Protein AF-A0A7K0C3B8-F1 (afdb_monomer)

pLDDT: mean 90.32, std 10.11, range [42.09, 98.62]

Foldseek 3Di:
DDDDALLRLLVCLLPPDLVVLQDPVQADAADLVLLVLFQFDPLLSVLCRPRNFGNDQFWHFDFDPHNDFDDDADCPDPVSVVVDPPPWGWGFGGFTHDDPQTFTWTQTRNQAWIKGAGPAWDALVNDDPVCSVVRVVDTHGRIFGAARHNNLVRSLRSSLVSSLVSLLVLPDQDDDPDLVVQCVVVVDNVRSVVVVVVSVVSRVVSVVVSVVSLVSSVVSSCVSGVVDDPPTNSCSSVCSSVRDDD

Mean predicted aligned error: 5.02 Å

Solvent-accessible surface area (backbone atoms only — not comparable to full-atom values): 13473 Å² total; per-residue (Å²): 132,84,82,79,48,59,68,54,52,42,49,46,35,60,66,55,59,66,83,79,55,56,53,76,91,36,43,44,75,43,64,61,71,34,49,73,62,39,58,45,44,68,64,29,42,49,35,36,60,73,63,19,39,46,58,54,77,36,33,42,63,43,70,53,82,59,60,67,55,75,41,68,72,36,65,87,47,76,70,17,52,74,79,47,61,92,88,50,38,13,38,46,48,23,31,49,42,89,55,91,88,39,33,36,31,26,32,32,59,65,67,14,31,26,33,35,32,29,93,55,59,50,39,23,85,76,44,60,77,88,46,23,74,80,36,59,84,43,72,43,67,14,40,39,58,53,33,77,25,40,37,47,41,39,52,44,47,32,29,47,60,55,29,42,60,55,52,50,70,51,70,63,70,88,78,74,71,54,73,66,53,33,27,71,74,60,75,30,70,67,54,28,49,51,54,50,52,57,43,51,55,51,42,53,53,46,52,52,52,37,50,52,53,50,51,50,52,53,50,40,44,30,70,71,36,75,81,52,50,99,85,50,29,57,61,56,62,51,46,42,70,68,59,69,88,125

Secondary structure (DSSP, 8-state):
-PPPPHHHHHHHHHHS-HHHH--GGGEEPPPHHHHHHSSS-HHHHHHHHHH-EE-SSSEEE----SSS--B-----STTHHHH--TT--EEEEEEESSSTTSPEEEEETTT--EEEE-SS-EEGGGS-HHHHTTTTT-EE-SEEEEESSHHHHHHHHHHHHHHHHHHHHTS---PPPPHHHHHHHHS-HHHHHHHHHHHHHHHHHHHHHHHHHHHHHHHHHHHH-TT--TTTTHHHHHHHHH----

Structure (mmCIF, N/CA/C/O backbone):
data_AF-A0A7K0C3B8-F1
#
_entry.id   AF-A0A7K0C3B8-F1
#
loop_
_atom_site.group_PDB
_atom_site.id
_atom_site.type_symbol
_atom_site.label_atom_id
_atom_site.label_alt_id
_atom_site.label_comp_id
_atom_site.label_asym_id
_atom_site.label_entity_id
_atom_site.label_seq_id
_atom_site.pdbx_PDB_ins_code
_atom_site.Cartn_x
_atom_site.Cartn_y
_atom_site.Cartn_z
_atom_site.occupancy
_atom_site.B_iso_or_equiv
_atom_site.auth_seq_id
_atom_site.auth_comp_id
_atom_site.auth_asym_id
_atom_site.auth_atom_id
_atom_site.pdbx_PDB_model_num
ATOM 1 N N . MET A 1 1 ? 14.055 -29.286 -14.936 1.00 58.94 1 MET A N 1
ATOM 2 C CA . MET A 1 1 ? 13.269 -28.300 -14.169 1.00 58.94 1 MET A CA 1
ATOM 3 C C . MET A 1 1 ? 12.962 -27.161 -15.121 1.00 58.94 1 MET A C 1
ATOM 5 O O . MET A 1 1 ? 13.904 -26.526 -15.575 1.00 58.94 1 MET A O 1
ATOM 9 N N . SER A 1 2 ? 11.705 -26.986 -15.527 1.00 71.19 2 SER A N 1
ATOM 10 C CA . SER A 1 2 ? 11.312 -25.828 -16.341 1.00 71.19 2 SER A CA 1
ATOM 11 C C . SER A 1 2 ? 11.407 -24.575 -15.469 1.00 71.19 2 SER A C 1
ATOM 13 O O . SER A 1 2 ? 10.933 -24.605 -14.336 1.00 71.19 2 SER A O 1
ATOM 15 N N . MET A 1 3 ? 12.058 -23.514 -15.952 1.00 75.94 3 MET A N 1
ATOM 16 C CA . MET A 1 3 ? 12.060 -22.225 -15.252 1.00 75.94 3 MET A CA 1
ATOM 17 C C . MET A 1 3 ? 10.630 -21.680 -15.255 1.00 75.94 3 MET A C 1
ATOM 19 O O . MET A 1 3 ? 10.017 -21.603 -16.319 1.00 75.94 3 MET A O 1
ATOM 23 N N . THR A 1 4 ? 10.093 -21.353 -14.080 1.00 87.81 4 THR A N 1
ATOM 24 C CA . THR A 1 4 ? 8.778 -20.715 -13.953 1.00 87.81 4 THR A CA 1
ATOM 25 C C . THR A 1 4 ? 8.809 -19.334 -14.599 1.00 87.81 4 THR A C 1
ATOM 27 O O . THR A 1 4 ? 9.798 -18.605 -14.475 1.00 87.81 4 THR A O 1
ATOM 30 N N . THR A 1 5 ? 7.749 -18.980 -15.327 1.00 93.75 5 THR A N 1
ATOM 31 C CA . THR A 1 5 ? 7.649 -17.652 -15.947 1.00 93.75 5 THR A CA 1
ATOM 32 C C . THR A 1 5 ? 7.381 -16.580 -14.882 1.00 93.75 5 THR A C 1
ATOM 34 O O . THR A 1 5 ? 7.014 -16.893 -13.744 1.00 93.75 5 THR A O 1
ATOM 37 N N . ILE A 1 6 ? 7.579 -15.301 -15.219 1.00 92.69 6 ILE A N 1
ATOM 38 C CA . ILE A 1 6 ? 7.250 -14.198 -14.298 1.00 92.69 6 ILE A CA 1
ATOM 39 C C . ILE A 1 6 ? 5.744 -14.193 -14.023 1.00 92.69 6 ILE A C 1
ATOM 41 O O . ILE A 1 6 ? 5.317 -14.009 -12.887 1.00 92.69 6 ILE A O 1
ATOM 45 N N . GLU A 1 7 ? 4.945 -14.479 -15.044 1.00 93.75 7 GLU A N 1
ATOM 46 C CA . GLU A 1 7 ? 3.498 -14.591 -14.979 1.00 93.75 7 GLU A CA 1
ATOM 47 C C . GLU A 1 7 ? 3.050 -15.712 -14.029 1.00 93.75 7 GLU A C 1
ATOM 49 O O . GLU A 1 7 ? 2.136 -15.490 -13.234 1.00 93.75 7 GLU A O 1
ATOM 54 N N . ASP A 1 8 ? 3.716 -16.873 -14.057 1.00 95.19 8 ASP A N 1
ATOM 55 C CA . ASP A 1 8 ? 3.437 -17.987 -13.138 1.00 95.19 8 ASP A CA 1
ATOM 56 C C . ASP A 1 8 ? 3.740 -17.601 -11.686 1.00 95.19 8 ASP A C 1
ATOM 58 O O . ASP A 1 8 ? 2.924 -17.830 -10.796 1.00 95.19 8 ASP A O 1
ATOM 62 N N . ARG A 1 9 ? 4.888 -16.951 -11.450 1.00 96.19 9 ARG A N 1
ATOM 63 C CA . ARG A 1 9 ? 5.295 -16.490 -10.111 1.00 96.19 9 ARG A CA 1
ATOM 64 C C . ARG A 1 9 ? 4.356 -15.416 -9.564 1.00 96.19 9 ARG A C 1
ATOM 66 O O . ARG A 1 9 ? 4.053 -15.409 -8.374 1.00 96.19 9 ARG A O 1
ATOM 73 N N . LEU A 1 10 ? 3.883 -14.507 -10.419 1.00 95.19 10 LEU A N 1
ATOM 74 C CA . LEU A 1 10 ? 2.876 -13.517 -10.034 1.00 95.19 10 LEU A CA 1
ATOM 75 C C . LEU A 1 10 ? 1.547 -14.186 -9.704 1.00 95.19 10 LEU A C 1
ATOM 77 O O . LEU A 1 10 ? 0.931 -13.842 -8.701 1.00 95.19 10 LEU A O 1
ATOM 81 N N . HIS A 1 11 ? 1.110 -15.143 -10.521 1.00 95.38 11 HIS A N 1
ATOM 82 C CA . HIS A 1 11 ? -0.102 -15.89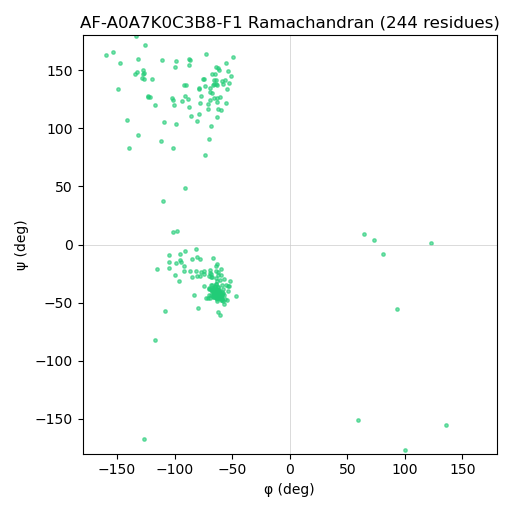6 -10.236 1.00 95.38 11 HIS A CA 1
ATOM 83 C C . HIS A 1 11 ? -0.010 -16.581 -8.867 1.00 95.38 11 HIS A C 1
ATOM 85 O O . HIS A 1 11 ? -0.869 -16.348 -8.019 1.00 95.38 11 HIS A O 1
ATOM 91 N N . GLU A 1 12 ? 1.077 -17.314 -8.619 1.00 97.00 12 GLU A N 1
ATOM 92 C CA . GLU A 1 12 ? 1.350 -17.991 -7.350 1.00 97.00 12 GLU A CA 1
ATOM 93 C C . GLU A 1 12 ? 1.298 -17.029 -6.152 1.00 97.00 12 GLU A C 1
ATOM 95 O O . GLU A 1 12 ? 0.572 -17.294 -5.192 1.00 97.00 12 GLU A O 1
ATOM 100 N N . ALA A 1 13 ? 1.959 -15.867 -6.236 1.00 96.38 13 ALA A N 1
ATOM 101 C CA . ALA A 1 13 ? 1.944 -14.855 -5.174 1.00 96.38 13 ALA A CA 1
ATOM 102 C C . ALA A 1 13 ? 0.518 -14.408 -4.787 1.00 96.38 13 ALA A C 1
ATOM 104 O O . ALA A 1 13 ? 0.233 -14.151 -3.613 1.00 96.38 13 ALA A O 1
ATOM 105 N N . PHE A 1 14 ? -0.407 -14.344 -5.750 1.00 96.31 14 PHE A N 1
ATOM 106 C CA . PHE A 1 14 ? -1.780 -13.891 -5.513 1.00 96.31 14 PHE A CA 1
ATOM 107 C C . PHE A 1 14 ? -2.798 -15.007 -5.256 1.00 96.31 14 PHE A C 1
ATOM 109 O O . PHE A 1 14 ? -3.889 -14.702 -4.777 1.00 96.31 14 PHE A O 1
ATOM 116 N N . THR A 1 15 ? -2.468 -16.275 -5.514 1.00 96.94 15 THR A N 1
ATOM 117 C CA . THR A 1 15 ? -3.408 -17.397 -5.324 1.00 96.94 15 THR A CA 1
ATOM 118 C C . THR A 1 15 ? -3.006 -18.393 -4.247 1.00 96.94 15 THR A C 1
ATOM 120 O O . THR A 1 15 ? -3.877 -19.108 -3.754 1.00 96.94 15 THR A O 1
ATOM 123 N N . ALA A 1 16 ? -1.728 -18.459 -3.862 1.00 97.94 16 ALA A N 1
ATOM 124 C CA . ALA A 1 16 ? -1.282 -19.369 -2.811 1.00 97.94 16 ALA A CA 1
ATOM 125 C C . ALA A 1 16 ? -1.954 -19.041 -1.458 1.00 97.94 16 ALA A C 1
ATOM 127 O O . ALA A 1 16 ? -2.315 -17.875 -1.210 1.00 97.94 16 ALA A O 1
ATOM 128 N N . PRO A 1 17 ? -2.140 -20.039 -0.571 1.00 98.12 17 PRO A N 1
ATOM 129 C CA . PRO A 1 17 ? -2.542 -19.805 0.812 1.00 98.12 17 PRO A CA 1
ATOM 130 C C . PRO A 1 17 ? -1.610 -18.798 1.491 1.00 98.12 17 PRO A C 1
ATOM 132 O O . PRO A 1 17 ? -0.396 -18.864 1.327 1.00 98.12 17 PRO A O 1
ATOM 135 N N . LEU A 1 18 ? -2.160 -17.877 2.287 1.00 97.50 18 LEU A N 1
ATOM 136 C CA . LEU A 1 18 ? -1.357 -16.802 2.880 1.00 97.50 18 LEU A CA 1
ATOM 137 C C . LEU A 1 18 ? -0.206 -17.331 3.756 1.00 97.50 18 LEU A C 1
ATOM 139 O O . LEU A 1 18 ? 0.876 -16.757 3.735 1.00 97.50 18 LEU A O 1
ATOM 143 N N . ASP A 1 19 ? -0.398 -18.446 4.467 1.00 98.06 19 ASP A N 1
ATOM 144 C CA . ASP A 1 19 ? 0.665 -19.063 5.278 1.00 98.06 19 ASP A CA 1
ATOM 145 C C . ASP A 1 19 ? 1.877 -19.534 4.449 1.00 98.06 19 ASP A C 1
ATOM 147 O O . ASP A 1 19 ? 2.969 -19.640 4.997 1.00 98.06 19 ASP A O 1
ATOM 151 N N . GLU A 1 20 ? 1.701 -19.800 3.150 1.00 98.00 20 GLU A N 1
ATOM 152 C CA . GLU A 1 20 ? 2.785 -20.179 2.230 1.00 98.00 20 GLU A CA 1
ATOM 153 C C . GLU A 1 20 ? 3.485 -18.954 1.621 1.00 98.00 20 GLU A C 1
ATOM 155 O O . GLU A 1 20 ? 4.640 -19.035 1.213 1.00 98.00 20 GLU A O 1
ATOM 160 N N . VAL A 1 21 ? 2.799 -17.807 1.582 1.00 97.25 21 VAL A N 1
ATOM 161 C CA . VAL A 1 21 ? 3.323 -16.536 1.051 1.00 97.25 21 VAL A CA 1
ATOM 162 C C . VAL A 1 21 ? 4.119 -15.763 2.110 1.00 97.25 21 VAL A C 1
ATOM 164 O O . VAL A 1 21 ? 5.008 -14.979 1.778 1.00 97.25 21 VAL A O 1
ATOM 167 N N . VAL A 1 22 ? 3.797 -15.954 3.392 1.00 97.38 22 VAL A N 1
ATOM 168 C CA . VAL A 1 22 ? 4.433 -15.240 4.505 1.00 97.38 22 VAL A CA 1
ATOM 169 C C . VAL A 1 22 ? 5.872 -15.712 4.706 1.00 97.38 22 VAL A C 1
ATOM 171 O O . VAL A 1 22 ? 6.131 -16.844 5.109 1.00 97.38 22 VAL A O 1
ATOM 174 N N . ASP A 1 23 ? 6.813 -14.791 4.514 1.00 96.56 23 ASP A N 1
ATOM 175 C CA . ASP A 1 23 ? 8.227 -14.996 4.818 1.00 96.56 23 ASP A CA 1
ATOM 176 C C . ASP A 1 23 ? 8.499 -14.670 6.295 1.00 96.56 23 ASP A C 1
ATOM 178 O O . ASP A 1 23 ? 8.459 -13.512 6.725 1.00 96.56 23 ASP A O 1
ATOM 182 N N . ALA A 1 24 ? 8.791 -15.703 7.087 1.0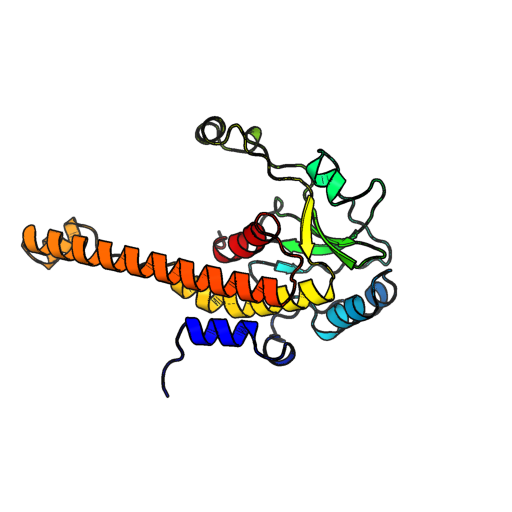0 96.44 24 ALA A N 1
ATOM 183 C CA . ALA A 1 24 ? 9.047 -15.569 8.517 1.00 96.44 24 ALA A CA 1
ATOM 184 C C . ALA A 1 24 ? 10.251 -14.664 8.839 1.00 96.44 24 ALA A C 1
ATOM 186 O O . ALA A 1 24 ? 10.232 -14.006 9.881 1.00 96.44 24 ALA A O 1
ATOM 187 N N . GLU A 1 25 ? 11.263 -14.598 7.967 1.00 96.56 25 GLU A N 1
ATOM 188 C CA . GLU A 1 25 ? 12.455 -13.762 8.165 1.00 96.56 25 GLU A CA 1
ATOM 189 C C . GLU A 1 25 ? 12.162 -12.279 7.922 1.00 96.56 25 GLU A C 1
ATOM 191 O O . GLU A 1 25 ? 12.810 -11.407 8.501 1.00 96.56 25 GLU A O 1
ATOM 196 N N . ARG A 1 26 ? 11.148 -11.984 7.103 1.00 96.06 26 ARG A N 1
ATOM 197 C CA . ARG A 1 26 ? 10.702 -10.621 6.782 1.00 96.06 26 ARG A CA 1
ATOM 198 C C . ARG A 1 26 ? 9.460 -10.207 7.556 1.00 96.06 26 ARG A C 1
ATOM 200 O O . ARG A 1 26 ? 8.839 -9.203 7.227 1.00 96.06 26 ARG A O 1
ATOM 207 N N . ARG A 1 27 ? 9.037 -10.971 8.559 1.00 96.81 27 ARG A N 1
ATOM 208 C CA . ARG A 1 27 ? 7.817 -10.669 9.309 1.00 96.81 27 ARG A CA 1
ATOM 209 C C . ARG A 1 27 ? 8.102 -9.720 10.467 1.00 96.81 27 ARG A C 1
ATOM 211 O O . ARG A 1 27 ? 8.758 -10.091 11.438 1.00 96.81 27 ARG A O 1
ATOM 218 N N . CYS A 1 28 ? 7.489 -8.538 10.446 1.00 97.44 28 CYS A N 1
ATOM 219 C CA . CYS A 1 28 ? 7.340 -7.716 11.643 1.00 97.44 28 CYS A CA 1
ATOM 220 C C . CYS A 1 28 ? 6.166 -8.234 12.475 1.00 97.44 28 CYS A C 1
ATOM 222 O O . CYS A 1 28 ? 5.001 -8.044 12.116 1.00 97.44 28 CYS A O 1
ATOM 224 N N . ALA A 1 29 ? 6.475 -8.895 13.590 1.00 96.88 29 ALA A N 1
ATOM 225 C CA . ALA A 1 29 ? 5.468 -9.330 14.545 1.00 96.88 29 ALA A CA 1
ATOM 226 C C . ALA A 1 29 ? 4.924 -8.139 15.348 1.00 96.88 29 ALA A C 1
ATOM 228 O O . ALA A 1 29 ? 5.681 -7.301 15.843 1.00 96.88 29 ALA A O 1
ATOM 229 N N . PHE A 1 30 ? 3.605 -8.100 15.517 1.00 96.44 30 PHE A N 1
ATOM 230 C CA . PHE A 1 30 ? 2.940 -7.102 16.342 1.00 96.44 30 PHE A CA 1
ATOM 231 C C . PHE A 1 30 ? 2.807 -7.603 17.795 1.00 96.44 30 PHE A C 1
ATOM 233 O O . PHE A 1 30 ? 2.486 -8.774 18.014 1.00 96.44 30 PHE A O 1
ATOM 240 N N . PRO A 1 31 ? 3.057 -6.750 18.808 1.00 95.44 31 PRO A N 1
ATOM 241 C CA . PRO A 1 31 ? 3.011 -7.156 20.210 1.00 95.44 31 PRO A CA 1
ATOM 242 C C . PRO A 1 31 ? 1.585 -7.499 20.661 1.00 95.44 31 PRO A C 1
ATOM 244 O O . PRO A 1 31 ? 0.655 -6.716 20.472 1.00 95.44 31 PRO A O 1
ATOM 247 N N . ALA A 1 32 ? 1.429 -8.660 21.305 1.00 96.44 32 ALA A N 1
ATOM 248 C CA . ALA A 1 32 ? 0.118 -9.216 21.639 1.00 96.44 32 ALA A CA 1
ATOM 249 C C . ALA A 1 32 ? -0.709 -8.360 22.606 1.00 96.44 32 ALA A C 1
ATOM 251 O O . ALA A 1 32 ? -1.909 -8.206 22.393 1.00 96.44 32 ALA A O 1
ATOM 252 N N . ASP A 1 33 ? -0.079 -7.792 23.640 1.00 96.00 33 ASP A N 1
ATOM 253 C CA . ASP A 1 33 ? -0.786 -7.011 24.665 1.00 96.00 33 ASP A CA 1
ATOM 254 C C . ASP A 1 33 ? -1.483 -5.758 24.101 1.00 96.00 33 ASP A C 1
ATOM 256 O O . ASP A 1 33 ? -2.708 -5.669 24.214 1.00 96.00 33 ASP A O 1
ATOM 260 N N . PRO A 1 34 ? -0.786 -4.803 23.451 1.00 95.50 34 PRO A N 1
ATOM 261 C CA . PRO A 1 34 ? -1.457 -3.614 22.942 1.00 95.50 34 PRO A CA 1
ATOM 262 C C . PRO A 1 34 ? -2.474 -3.972 21.857 1.00 95.50 34 PRO A C 1
ATOM 264 O O . PRO A 1 34 ? -3.620 -3.542 21.959 1.00 95.50 34 PRO A O 1
ATOM 267 N N . VAL A 1 35 ? -2.118 -4.827 20.893 1.00 97.06 35 VAL A N 1
ATOM 268 C CA . VAL A 1 35 ? -3.004 -5.188 19.772 1.00 97.06 35 VAL A CA 1
ATOM 269 C C . VAL A 1 35 ? -4.260 -5.896 20.258 1.00 97.06 35 VAL A C 1
ATOM 271 O O . VAL A 1 35 ? -5.345 -5.596 19.773 1.00 97.06 35 VAL A O 1
ATOM 274 N N . GLY A 1 36 ? -4.146 -6.785 21.250 1.00 97.25 36 GLY A N 1
ATOM 275 C CA . GLY A 1 36 ? -5.288 -7.470 21.856 1.00 97.25 36 GLY A CA 1
ATOM 276 C C . GLY A 1 36 ? -6.303 -6.517 22.492 1.00 97.25 36 GLY A C 1
ATOM 277 O O . GLY A 1 36 ? -7.485 -6.847 22.560 1.00 97.25 36 GLY A O 1
ATOM 278 N N . SER A 1 37 ? -5.854 -5.330 22.909 1.00 97.06 37 SER A N 1
ATOM 279 C CA . SER A 1 37 ? -6.694 -4.277 23.490 1.00 97.06 37 SER A CA 1
ATOM 280 C C . SER A 1 37 ? -7.164 -3.213 22.496 1.00 97.06 37 SER A C 1
ATOM 282 O O . SER A 1 37 ? -7.979 -2.370 22.864 1.00 97.06 37 SER A O 1
ATOM 284 N N . TRP A 1 38 ? -6.661 -3.222 21.257 1.00 98.19 38 TRP A N 1
ATOM 285 C CA . TRP A 1 38 ? -7.091 -2.263 20.245 1.00 98.19 38 TRP A CA 1
ATOM 286 C C . TRP A 1 38 ? -8.559 -2.482 19.878 1.00 98.19 38 TRP A C 1
ATOM 288 O O . TRP A 1 38 ? -9.017 -3.619 19.690 1.00 98.19 38 TRP A O 1
ATOM 298 N N . ASP A 1 39 ? -9.276 -1.371 19.732 1.00 98.25 39 ASP A N 1
ATOM 299 C CA . ASP A 1 39 ? -10.643 -1.326 19.229 1.00 98.25 39 ASP A CA 1
ATOM 300 C C . ASP A 1 39 ? -10.629 -1.572 17.717 1.00 98.25 39 ASP A C 1
ATOM 302 O O . ASP A 1 39 ? -10.656 -0.653 16.902 1.00 98.25 39 ASP A O 1
ATOM 306 N N . LEU A 1 40 ? -10.467 -2.838 17.351 1.00 98.44 40 LEU A N 1
ATOM 307 C CA . LEU A 1 40 ? -10.476 -3.347 15.986 1.00 98.44 40 LEU A CA 1
ATOM 308 C C . LEU A 1 40 ? -11.400 -4.569 15.897 1.00 98.44 40 LEU A C 1
ATOM 310 O O . LEU A 1 40 ? -11.650 -5.237 16.909 1.00 98.44 40 LEU A O 1
ATOM 314 N N . PRO A 1 41 ? -11.870 -4.938 14.698 1.00 98.56 41 PRO A N 1
ATOM 315 C CA . PRO A 1 41 ? -12.502 -6.233 14.485 1.00 98.56 41 PRO A CA 1
ATOM 316 C C . PRO A 1 41 ? -11.610 -7.398 14.953 1.00 98.56 41 PRO A C 1
ATOM 318 O O . PRO A 1 41 ? -10.379 -7.327 14.925 1.00 98.56 41 PRO A O 1
ATOM 321 N N . ALA A 1 42 ? -12.225 -8.497 15.401 1.00 98.38 42 ALA A N 1
ATOM 322 C CA . ALA A 1 42 ? -11.481 -9.645 15.929 1.00 98.38 42 ALA A CA 1
ATOM 323 C C . ALA A 1 42 ? -10.547 -10.271 14.881 1.00 98.38 42 ALA A C 1
ATOM 325 O O . ALA A 1 42 ? -9.394 -10.564 15.198 1.00 98.38 42 ALA A O 1
ATOM 326 N N . ASP A 1 43 ? -11.022 -10.402 13.642 1.00 98.50 43 ASP A N 1
ATOM 327 C CA . ASP A 1 43 ? -10.246 -10.950 12.525 1.00 98.50 43 ASP A CA 1
ATOM 328 C C . ASP A 1 43 ? -9.051 -10.058 12.169 1.00 98.50 43 ASP A C 1
ATOM 330 O O . ASP A 1 43 ? -7.963 -10.553 11.885 1.00 98.50 43 ASP A O 1
ATOM 334 N N . ASP A 1 44 ? -9.222 -8.740 12.272 1.00 98.62 44 ASP A N 1
ATOM 335 C CA . ASP A 1 44 ? -8.171 -7.750 12.035 1.00 98.62 44 ASP A CA 1
ATOM 336 C C . ASP A 1 44 ? -7.047 -7.859 13.074 1.00 98.62 44 ASP A C 1
ATOM 338 O O . ASP A 1 44 ? -5.865 -7.904 12.718 1.00 98.62 44 ASP A O 1
ATOM 342 N N . ARG A 1 45 ? -7.400 -7.990 14.362 1.00 98.38 45 ARG A N 1
ATOM 343 C CA . ARG A 1 45 ? -6.411 -8.282 15.413 1.00 98.38 45 ARG A CA 1
ATOM 344 C C . ARG A 1 45 ? -5.733 -9.628 15.177 1.00 98.38 45 ARG A C 1
ATOM 346 O O . ARG A 1 45 ? -4.513 -9.718 15.278 1.00 98.38 45 ARG A O 1
ATOM 353 N N . ALA A 1 46 ? -6.504 -10.669 14.864 1.00 98.50 46 ALA A N 1
ATOM 354 C CA . ALA A 1 46 ? -5.970 -12.008 14.635 1.00 98.50 46 ALA A CA 1
ATOM 355 C C . ALA A 1 46 ? -4.970 -12.029 13.469 1.00 98.50 46 ALA A C 1
ATOM 357 O O . ALA A 1 46 ? -3.915 -12.650 13.588 1.00 98.50 46 ALA A O 1
ATOM 358 N N . ALA A 1 47 ? -5.256 -11.302 12.386 1.00 98.44 47 ALA A N 1
ATOM 359 C CA . ALA A 1 47 ? -4.368 -11.192 11.238 1.00 98.44 47 ALA A CA 1
ATOM 360 C C . ALA A 1 47 ? -3.029 -10.527 11.595 1.00 98.44 47 ALA A C 1
ATOM 362 O O . ALA A 1 47 ? -1.973 -11.080 11.277 1.00 98.44 47 ALA A O 1
ATOM 363 N N . LEU A 1 48 ? -3.054 -9.397 12.317 1.00 98.19 48 LEU A N 1
ATOM 364 C CA . LEU A 1 48 ? -1.832 -8.733 12.795 1.00 98.19 48 LEU A CA 1
ATOM 365 C C . LEU A 1 48 ? -1.000 -9.637 13.710 1.00 98.19 48 LEU A C 1
ATOM 367 O O . LEU A 1 48 ? 0.221 -9.690 13.582 1.00 98.19 48 LEU A O 1
ATOM 371 N N . LEU A 1 49 ? -1.650 -10.355 14.629 1.00 98.06 49 LEU A N 1
ATOM 372 C CA . LEU A 1 49 ? -0.966 -11.232 15.582 1.00 98.06 49 LEU A CA 1
ATOM 373 C C . LEU A 1 49 ? -0.369 -12.473 14.913 1.00 98.06 49 LEU A C 1
ATOM 375 O O . LEU A 1 49 ? 0.712 -12.919 15.295 1.00 98.06 49 LEU A O 1
ATOM 379 N N . ARG A 1 50 ? -1.066 -13.039 13.924 1.00 98.06 50 ARG A N 1
ATOM 380 C CA . ARG A 1 50 ? -0.644 -14.262 13.237 1.00 98.06 50 ARG A CA 1
ATOM 381 C C . ARG A 1 50 ? 0.421 -13.986 12.181 1.00 98.06 50 ARG A C 1
ATOM 383 O O . ARG A 1 50 ? 1.488 -14.604 12.200 1.00 98.06 50 ARG A O 1
ATOM 390 N N . TRP A 1 51 ? 0.132 -13.078 11.257 1.00 98.38 51 TRP A N 1
ATOM 391 C CA . TRP A 1 51 ? 0.955 -12.869 10.066 1.00 98.38 51 TRP A CA 1
ATOM 392 C C . TRP A 1 51 ? 1.814 -11.612 10.141 1.00 98.38 51 TRP A C 1
ATOM 394 O O . TRP A 1 51 ? 2.822 -11.544 9.444 1.00 98.38 51 TRP A O 1
ATOM 404 N N . GLY A 1 52 ? 1.482 -10.645 10.999 1.00 97.81 52 GLY A N 1
ATOM 405 C CA . GLY A 1 52 ? 2.210 -9.379 11.067 1.00 97.81 52 GLY A CA 1
ATOM 406 C C . GLY A 1 52 ? 2.191 -8.631 9.733 1.00 97.81 52 GLY A C 1
ATOM 407 O O . GLY A 1 52 ? 1.262 -8.778 8.942 1.00 97.81 52 GLY A O 1
ATOM 408 N N . LEU A 1 53 ? 3.229 -7.840 9.473 1.00 97.56 53 LEU A N 1
ATOM 409 C CA . LEU A 1 53 ? 3.424 -7.154 8.191 1.00 97.56 53 LEU A CA 1
ATOM 410 C C . LEU A 1 53 ? 4.823 -7.446 7.631 1.00 97.56 53 LEU A C 1
ATOM 412 O O . LEU A 1 53 ? 5.750 -7.633 8.427 1.00 97.56 53 LEU A O 1
ATOM 416 N N . PRO A 1 54 ? 5.006 -7.457 6.298 1.00 96.75 54 PRO A N 1
ATOM 417 C CA . PRO A 1 54 ? 6.327 -7.605 5.700 1.00 96.75 54 PRO A CA 1
ATOM 418 C C . PRO A 1 54 ? 7.225 -6.402 6.024 1.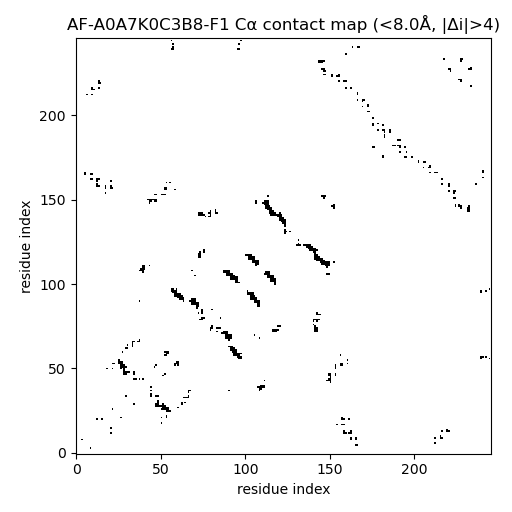00 96.75 54 PRO A C 1
ATOM 420 O O . PRO A 1 54 ? 6.778 -5.255 6.028 1.00 96.75 54 PRO A O 1
ATOM 423 N N . THR A 1 55 ? 8.504 -6.667 6.279 1.00 94.06 55 THR A N 1
ATOM 424 C CA . THR A 1 55 ? 9.582 -5.684 6.410 1.00 94.06 55 THR A CA 1
ATOM 425 C C . THR A 1 55 ? 10.382 -5.664 5.117 1.00 94.06 55 THR A C 1
ATOM 427 O O . THR A 1 55 ? 11.410 -6.334 4.991 1.00 94.06 55 THR A O 1
ATOM 430 N N . ASP A 1 56 ? 9.900 -4.926 4.127 1.00 86.75 56 ASP A N 1
ATOM 431 C CA . ASP A 1 56 ? 10.599 -4.770 2.857 1.00 86.75 56 ASP A CA 1
ATOM 432 C C . ASP A 1 56 ? 10.790 -3.289 2.512 1.00 86.75 56 ASP A C 1
ATOM 434 O O . ASP A 1 56 ? 10.698 -2.402 3.363 1.00 86.75 56 ASP A O 1
ATOM 438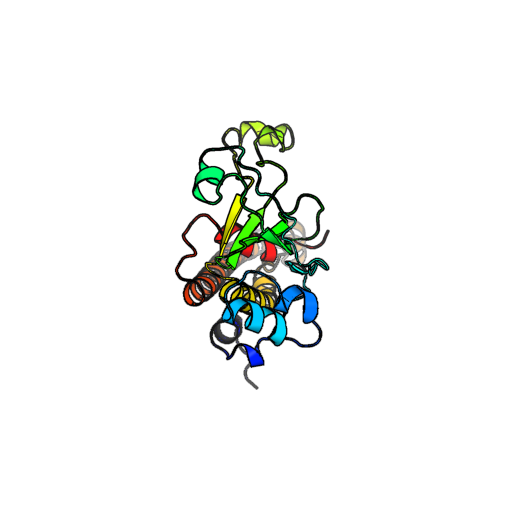 N N . ILE A 1 57 ? 11.171 -3.007 1.268 1.00 70.19 57 ILE A N 1
ATOM 439 C CA . ILE A 1 57 ? 11.436 -1.632 0.842 1.00 70.19 57 ILE A CA 1
ATOM 440 C C . ILE A 1 57 ? 10.168 -0.769 0.794 1.00 70.19 57 ILE A C 1
ATOM 442 O O . ILE A 1 57 ? 10.250 0.444 0.978 1.00 70.19 57 ILE A O 1
ATOM 446 N N . ALA A 1 58 ? 9.013 -1.392 0.557 1.00 80.75 58 ALA A N 1
ATOM 447 C CA . ALA A 1 58 ? 7.744 -0.720 0.342 1.00 80.75 58 ALA A CA 1
ATOM 448 C C . ALA A 1 58 ? 7.082 -0.359 1.664 1.00 80.75 58 ALA A C 1
ATOM 450 O O . ALA A 1 58 ? 6.566 0.743 1.832 1.00 80.75 58 ALA A O 1
ATOM 451 N N . LEU A 1 59 ? 7.112 -1.288 2.614 1.00 90.00 59 LEU A N 1
ATOM 452 C CA . LEU A 1 59 ? 6.454 -1.137 3.897 1.00 90.00 59 LEU A CA 1
ATOM 453 C C . LEU A 1 59 ? 7.483 -1.249 5.013 1.00 90.00 59 LEU A C 1
ATOM 455 O O . LEU A 1 59 ? 8.224 -2.224 5.120 1.00 90.00 59 LEU A O 1
ATOM 459 N N . ARG A 1 60 ? 7.488 -0.243 5.885 1.00 93.50 60 ARG A N 1
ATOM 460 C CA . ARG A 1 60 ? 8.254 -0.235 7.130 1.00 93.50 60 ARG A CA 1
ATOM 461 C C . ARG A 1 60 ? 7.272 -0.290 8.291 1.00 93.50 60 ARG A C 1
ATOM 463 O O . ARG A 1 60 ? 6.827 0.770 8.746 1.00 93.50 60 ARG A O 1
ATOM 470 N N . PRO A 1 61 ? 6.891 -1.495 8.746 1.00 95.56 61 PRO A N 1
ATOM 471 C CA . PRO A 1 61 ? 6.018 -1.641 9.894 1.00 95.56 61 PRO A CA 1
ATOM 472 C C . PRO A 1 61 ? 6.633 -0.969 11.120 1.00 95.56 61 PRO A C 1
ATOM 474 O O . PRO A 1 61 ? 7.833 -1.087 11.374 1.00 95.56 61 PRO A O 1
ATOM 477 N N . ALA A 1 62 ? 5.807 -0.269 11.885 1.00 93.62 62 ALA A N 1
ATOM 478 C CA . ALA A 1 62 ? 6.200 0.312 13.161 1.00 93.62 62 ALA A CA 1
ATOM 479 C C . ALA A 1 62 ? 5.042 0.121 14.144 1.00 93.62 62 ALA A C 1
ATOM 481 O O . ALA A 1 62 ? 4.219 1.024 14.291 1.00 93.62 62 ALA A O 1
ATOM 482 N N . PRO A 1 63 ? 4.938 -1.064 14.777 1.00 91.00 63 PRO A N 1
ATOM 483 C CA . PRO A 1 63 ? 3.838 -1.360 15.679 1.00 91.00 63 PRO A CA 1
ATOM 484 C C . PRO A 1 63 ? 3.735 -0.310 16.782 1.00 91.00 63 PRO A C 1
ATOM 486 O O . PRO A 1 63 ? 4.680 -0.095 17.546 1.00 91.00 63 PRO A O 1
ATOM 489 N N . GLN A 1 64 ? 2.576 0.338 16.876 1.00 94.88 64 GLN A N 1
ATOM 490 C CA . GLN A 1 64 ? 2.321 1.290 17.943 1.00 94.88 64 GLN A CA 1
ATOM 491 C C . GLN A 1 64 ? 2.412 0.588 19.318 1.00 94.88 64 GLN A C 1
ATOM 493 O O . GLN A 1 64 ? 1.718 -0.404 19.545 1.00 94.88 64 GLN A O 1
ATOM 498 N N . PRO A 1 65 ? 3.212 1.091 20.277 1.00 92.00 65 PRO A N 1
ATOM 499 C CA . PRO A 1 65 ? 3.363 0.439 21.581 1.00 92.00 65 PRO A CA 1
ATOM 500 C C . PRO A 1 65 ? 2.167 0.678 22.518 1.00 92.00 65 PRO A C 1
ATOM 502 O O . PRO A 1 65 ? 1.947 -0.086 23.454 1.00 92.00 65 PRO A O 1
ATOM 505 N N . GLY A 1 66 ? 1.412 1.760 22.300 1.00 94.75 66 GLY A N 1
ATOM 506 C CA . GLY A 1 66 ? 0.281 2.160 23.136 1.00 94.75 66 GLY A CA 1
ATOM 507 C C . GLY A 1 66 ? -1.046 1.503 22.746 1.00 94.75 66 GLY A C 1
ATOM 508 O O . GLY A 1 66 ? -1.240 1.080 21.604 1.00 94.75 66 GLY A O 1
ATOM 509 N N . ARG A 1 67 ? -1.983 1.482 23.701 1.00 96.62 67 ARG A N 1
ATOM 510 C CA . ARG A 1 67 ? -3.359 0.973 23.529 1.00 96.62 67 ARG A CA 1
ATOM 511 C C . ARG A 1 67 ? -4.314 1.976 22.881 1.00 96.62 67 ARG A C 1
ATOM 513 O O . ARG A 1 67 ? -5.320 1.576 22.310 1.00 96.62 67 ARG A O 1
ATOM 520 N N . GLU A 1 68 ? -3.991 3.263 22.969 1.00 97.62 68 GLU A N 1
ATOM 521 C CA . GLU A 1 68 ? -4.807 4.357 22.438 1.00 97.62 68 GLU A CA 1
ATOM 522 C C . GLU A 1 68 ? -4.386 4.710 21.009 1.00 97.62 68 GLU A C 1
ATOM 524 O O . GLU A 1 68 ? -3.185 4.807 20.754 1.00 97.62 68 GLU A O 1
ATOM 529 N N . PRO A 1 69 ? -5.315 4.942 20.071 1.00 97.62 69 PRO A N 1
ATOM 530 C CA . PRO A 1 69 ? -4.968 5.308 18.701 1.00 97.62 69 PRO A CA 1
ATOM 531 C C . PRO A 1 69 ? -4.357 6.723 18.637 1.00 97.62 69 PRO A C 1
ATOM 533 O O . PRO A 1 69 ? -4.959 7.701 19.093 1.00 97.62 69 PRO A O 1
ATOM 536 N N . LEU A 1 70 ? -3.148 6.842 18.074 1.00 96.81 70 LEU A N 1
ATOM 537 C CA . LEU A 1 70 ? -2.353 8.081 18.108 1.00 96.81 70 LEU A CA 1
ATOM 538 C C . LEU A 1 70 ? -2.433 8.917 16.827 1.00 96.81 70 LEU A C 1
ATOM 540 O O . LEU A 1 70 ? -2.220 10.131 16.869 1.00 96.81 70 LEU A O 1
ATOM 544 N N . LEU A 1 71 ? -2.709 8.296 15.681 1.00 97.00 71 LEU A N 1
ATOM 545 C CA . LEU A 1 71 ? -2.715 9.003 14.406 1.00 97.00 71 LEU A CA 1
ATOM 546 C C . LEU A 1 71 ? -4.014 9.790 14.230 1.00 97.00 71 LEU A C 1
ATOM 548 O O . LEU A 1 71 ? -5.110 9.280 14.462 1.00 97.00 71 LEU A O 1
ATOM 552 N N . VAL A 1 72 ? -3.879 11.038 13.777 1.00 97.75 72 VAL A N 1
ATOM 553 C CA . VAL A 1 72 ? -4.998 11.938 13.479 1.00 97.75 72 VAL A CA 1
ATOM 554 C C . VAL A 1 72 ? -4.962 12.271 11.985 1.00 97.75 72 VAL A C 1
ATOM 556 O O . VAL A 1 72 ? -3.958 12.819 11.523 1.00 97.75 72 VAL A O 1
ATOM 559 N N . PRO A 1 73 ? -6.016 11.956 11.214 1.00 96.94 73 PRO A N 1
ATOM 560 C CA . PRO A 1 73 ? -6.055 12.254 9.790 1.00 96.94 73 PRO A CA 1
ATOM 561 C C . PRO A 1 73 ? -6.153 13.767 9.560 1.00 96.94 73 PRO A C 1
ATOM 563 O O . PRO A 1 73 ? -6.954 14.452 10.200 1.00 96.94 73 PRO A O 1
ATOM 566 N N . ASN A 1 74 ? -5.362 14.305 8.626 1.00 96.38 74 ASN A N 1
ATOM 567 C CA . ASN A 1 74 ? -5.481 15.709 8.237 1.00 96.38 74 ASN A CA 1
ATOM 568 C C . ASN A 1 74 ? -6.668 15.897 7.277 1.00 96.38 74 ASN A C 1
ATOM 570 O O . ASN A 1 74 ? -6.629 15.465 6.128 1.00 96.38 74 ASN A O 1
ATOM 574 N N . LEU A 1 75 ? -7.707 16.597 7.735 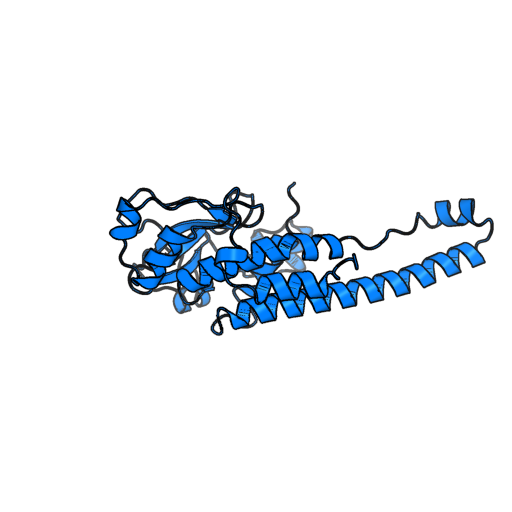1.00 96.88 75 LEU A N 1
ATOM 575 C CA . LEU A 1 75 ? -8.929 16.879 6.974 1.00 96.88 75 LEU A CA 1
ATOM 576 C C . LEU A 1 75 ? -8.835 18.198 6.188 1.00 96.88 75 LEU A C 1
ATOM 578 O O . LEU A 1 75 ? -9.728 19.047 6.274 1.00 96.88 75 LEU A O 1
ATOM 582 N N . ALA A 1 76 ? -7.741 18.388 5.448 1.00 94.44 76 ALA A N 1
ATOM 583 C CA . ALA A 1 76 ? -7.432 19.638 4.751 1.00 94.44 76 ALA A CA 1
ATOM 584 C C . ALA A 1 76 ? -8.480 20.010 3.686 1.00 94.44 76 ALA A C 1
ATOM 586 O O . ALA A 1 76 ? -8.813 21.187 3.533 1.00 94.44 76 ALA A O 1
ATOM 587 N N . GLY A 1 77 ? -9.033 19.026 2.972 1.00 94.00 77 GLY A N 1
ATOM 588 C CA . GLY A 1 77 ? -9.933 19.246 1.848 1.00 94.00 77 GLY A CA 1
ATOM 589 C C . GLY A 1 77 ? -11.198 18.381 1.855 1.00 94.00 77 GLY A C 1
ATOM 590 O O . GLY A 1 77 ? -11.450 17.591 2.771 1.00 94.00 77 GLY A O 1
ATOM 591 N N . PRO A 1 78 ? -12.061 18.557 0.835 1.00 94.69 78 PRO A N 1
ATOM 592 C CA . PRO A 1 78 ? -13.270 17.754 0.668 1.00 94.69 78 PRO A CA 1
ATOM 593 C C . PRO A 1 78 ? -12.993 16.269 0.417 1.00 94.69 78 PRO A C 1
ATOM 595 O O . PRO A 1 78 ? -13.833 15.448 0.767 1.00 94.69 78 PRO A O 1
ATOM 598 N N . GLN A 1 79 ? -11.857 15.917 -0.198 1.00 92.25 79 GLN A N 1
ATOM 599 C CA . GLN A 1 79 ? -11.511 14.519 -0.471 1.00 92.25 79 GLN A CA 1
ATOM 600 C C . GLN A 1 79 ? -11.201 13.768 0.828 1.00 92.25 79 GLN A C 1
ATOM 602 O O . GLN A 1 79 ? -11.763 12.704 1.066 1.00 92.25 79 GLN A O 1
ATOM 607 N N . GLU A 1 80 ? -10.401 14.355 1.718 1.00 95.19 80 GLU A N 1
ATOM 608 C CA . GLU A 1 80 ? -10.066 13.758 3.012 1.00 95.19 80 GLU A CA 1
ATOM 609 C C . GLU A 1 80 ? -11.299 13.624 3.905 1.00 95.19 80 GLU A C 1
ATOM 611 O O . GLU A 1 80 ? -11.506 12.578 4.516 1.00 95.19 80 GLU A O 1
ATOM 616 N N . ARG A 1 81 ? -12.178 14.638 3.907 1.00 96.25 81 ARG A N 1
ATOM 617 C CA . ARG A 1 81 ? -13.452 14.618 4.648 1.00 96.25 81 ARG A CA 1
ATOM 618 C C . ARG A 1 81 ? -14.440 13.540 4.184 1.00 96.25 81 ARG A C 1
ATOM 620 O O . ARG A 1 81 ? -15.386 13.253 4.908 1.00 96.25 81 ARG A O 1
ATOM 627 N N . ARG A 1 82 ? -14.260 12.956 2.992 1.00 95.31 82 ARG A N 1
ATOM 628 C CA . ARG A 1 82 ? -15.053 11.794 2.545 1.00 95.31 82 ARG A CA 1
ATOM 629 C C . ARG A 1 82 ? -14.540 10.479 3.124 1.00 95.31 82 ARG A C 1
ATOM 631 O O . ARG A 1 82 ? -15.310 9.532 3.227 1.00 95.31 82 ARG A O 1
ATOM 638 N N . LEU A 1 83 ? -13.251 10.409 3.448 1.00 94.56 83 LEU A N 1
ATOM 639 C C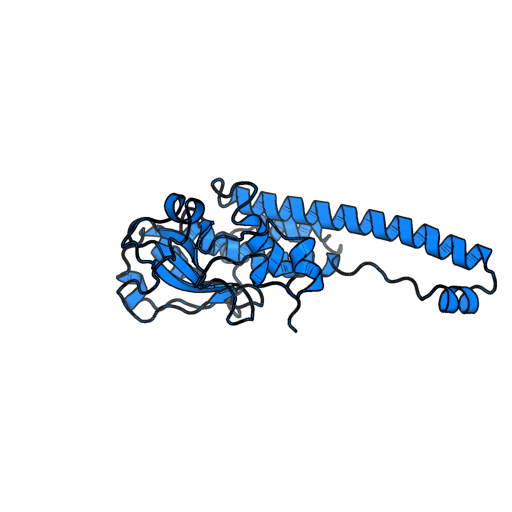A . LEU A 1 83 ? -12.596 9.183 3.904 1.00 94.56 83 LEU A CA 1
ATOM 640 C C . LEU A 1 83 ? -12.514 9.103 5.427 1.00 94.56 83 LEU A C 1
ATOM 642 O O . LEU A 1 83 ? -12.578 8.003 5.984 1.00 94.56 83 LEU A O 1
ATOM 646 N N . ALA A 1 84 ? -12.397 10.262 6.079 1.00 96.88 84 ALA A N 1
ATOM 647 C CA . ALA A 1 84 ? -12.218 10.378 7.511 1.00 96.88 84 ALA A CA 1
ATOM 648 C C . ALA A 1 84 ? -13.116 11.451 8.144 1.00 96.88 84 ALA A C 1
ATOM 650 O O . ALA A 1 84 ? -13.396 12.498 7.552 1.00 96.88 84 ALA A O 1
ATOM 651 N N . SER A 1 85 ? -13.531 11.186 9.382 1.00 96.75 85 SER A N 1
ATOM 652 C CA . SER A 1 85 ? -14.413 12.061 10.163 1.00 96.75 85 SER A CA 1
ATOM 653 C C . SER A 1 85 ? -13.627 12.919 11.161 1.00 96.75 85 SER A C 1
ATOM 655 O O . SER A 1 85 ? -12.576 12.493 11.650 1.00 96.75 85 SER A O 1
ATOM 657 N N . PRO A 1 86 ? -14.127 14.114 11.538 1.00 97.19 86 PRO A N 1
ATOM 658 C CA . PRO A 1 86 ? -13.544 14.891 12.628 1.00 97.19 86 PRO A CA 1
ATOM 659 C C . PRO A 1 86 ? -13.441 14.070 13.919 1.00 97.19 86 PRO A C 1
ATOM 661 O O . PRO A 1 86 ? -14.389 13.394 14.307 1.00 97.19 86 PRO A O 1
ATOM 664 N N . GLY A 1 87 ? -12.283 14.127 14.580 1.00 96.31 87 GLY A N 1
ATOM 665 C CA . GLY A 1 87 ? -12.026 13.390 15.821 1.00 96.31 87 GLY A CA 1
ATOM 666 C C . GLY A 1 87 ? -11.649 11.917 15.638 1.00 96.31 87 GLY A C 1
ATOM 667 O O . GLY A 1 87 ? -11.217 11.304 16.611 1.00 96.31 87 GLY A O 1
ATOM 668 N N . GLN A 1 88 ? -11.734 11.367 14.421 1.00 97.56 88 GLN A N 1
ATOM 669 C CA . GLN A 1 88 ? -11.303 9.999 14.141 1.00 97.56 88 GLN A CA 1
ATOM 670 C C . GLN A 1 88 ? -9.820 9.812 14.486 1.00 97.56 88 GLN A C 1
ATOM 672 O O . GLN A 1 88 ? -8.989 10.699 14.263 1.00 97.56 88 GLN A O 1
ATOM 677 N N . ARG A 1 89 ? -9.500 8.648 15.050 1.00 97.94 89 ARG A N 1
ATOM 678 C CA . ARG A 1 89 ? -8.152 8.255 15.459 1.00 97.94 89 ARG A CA 1
ATOM 679 C C . ARG A 1 89 ? -7.792 6.916 14.828 1.00 97.94 89 ARG A C 1
ATOM 681 O O . ARG A 1 89 ? -8.675 6.086 14.606 1.00 97.94 89 ARG A O 1
ATOM 688 N N . LEU A 1 90 ? -6.510 6.725 14.529 1.00 98.12 90 LEU A N 1
ATOM 689 C CA . LEU A 1 90 ? -6.002 5.492 13.943 1.00 98.12 90 LEU A CA 1
ATOM 690 C C . LEU A 1 90 ? -4.823 4.937 14.752 1.00 98.12 90 LEU A C 1
ATOM 692 O O . LEU A 1 90 ? -4.023 5.695 15.305 1.00 98.12 90 LEU A O 1
ATOM 696 N N . TYR A 1 91 ? -4.710 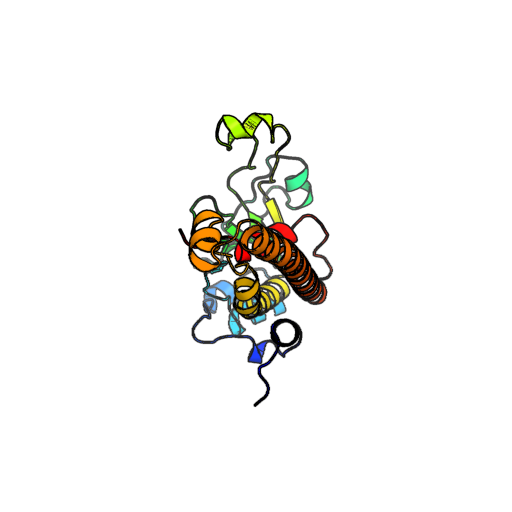3.614 14.787 1.00 98.31 91 TYR A N 1
ATOM 697 C CA . TYR A 1 91 ? -3.537 2.896 15.281 1.00 98.31 91 TYR A CA 1
ATOM 698 C C . TYR A 1 91 ? -2.428 2.942 14.233 1.00 98.31 91 TYR A C 1
ATOM 700 O O . TYR A 1 91 ? -2.684 2.607 13.078 1.00 98.31 91 TYR A O 1
ATOM 708 N N . ASP A 1 92 ? -1.216 3.356 14.611 1.00 97.44 92 ASP A N 1
ATOM 709 C CA . ASP A 1 92 ? -0.066 3.382 13.695 1.00 97.44 92 ASP A CA 1
ATOM 710 C C . ASP A 1 92 ? 0.410 1.955 13.370 1.00 97.44 92 ASP A C 1
ATOM 712 O O . ASP A 1 92 ? 0.761 1.181 14.267 1.00 97.44 92 ASP A O 1
ATOM 716 N N . LEU A 1 93 ? 0.392 1.605 12.083 1.00 97.06 93 LEU A N 1
ATOM 717 C CA . LEU A 1 93 ? 0.888 0.330 11.565 1.00 97.06 93 LEU A CA 1
ATOM 718 C C . LEU A 1 93 ? 2.302 0.459 10.984 1.00 97.06 93 LEU A C 1
ATOM 720 O O . LEU A 1 93 ? 2.968 -0.556 10.776 1.00 97.06 93 LEU A O 1
ATOM 724 N N . GLY A 1 94 ? 2.774 1.678 10.706 1.00 95.56 94 GLY A N 1
ATOM 725 C CA . GLY A 1 94 ? 4.053 1.922 10.049 1.00 95.56 94 GLY A CA 1
ATOM 726 C C . GLY A 1 94 ? 4.004 2.982 8.957 1.00 95.56 94 GLY A C 1
ATOM 727 O O . GLY A 1 94 ? 3.178 3.894 8.949 1.00 95.56 94 GLY A O 1
ATOM 728 N N . ARG A 1 95 ? 4.945 2.886 8.017 1.00 93.88 95 ARG A N 1
ATOM 729 C CA . ARG A 1 95 ? 5.129 3.854 6.927 1.00 93.88 95 ARG A CA 1
ATOM 730 C C . ARG A 1 95 ? 5.289 3.164 5.588 1.00 93.88 95 ARG A C 1
ATOM 732 O O . ARG A 1 95 ? 5.860 2.078 5.511 1.00 93.88 95 ARG A O 1
ATOM 739 N N . TRP A 1 96 ? 4.820 3.836 4.546 1.00 86.94 96 TRP A N 1
ATOM 740 C CA . TRP A 1 96 ? 4.942 3.372 3.171 1.00 86.94 96 TRP A CA 1
ATOM 741 C C . TRP A 1 96 ? 6.110 4.043 2.444 1.00 86.94 96 TRP A C 1
ATOM 743 O O . TRP A 1 96 ? 5.978 5.182 2.019 1.00 86.94 96 TRP A O 1
ATOM 753 N N . GLY A 1 97 ? 7.228 3.352 2.258 1.00 83.31 97 GLY A N 1
ATOM 754 C CA . GLY A 1 97 ? 8.420 3.843 1.566 1.00 83.31 97 GLY A CA 1
ATOM 755 C C . GLY A 1 97 ? 9.534 4.312 2.506 1.00 83.31 97 GLY A C 1
ATOM 756 O O . GLY A 1 97 ? 9.459 4.196 3.733 1.00 83.31 97 GLY A O 1
ATOM 757 N N . GLY A 1 98 ? 10.612 4.837 1.917 1.00 76.06 98 GLY A N 1
ATOM 758 C CA . GLY A 1 98 ? 11.862 5.106 2.638 1.00 76.06 98 GLY A CA 1
ATOM 759 C C . GLY A 1 98 ? 12.021 6.501 3.252 1.00 76.06 98 GLY A C 1
ATOM 760 O O . GLY A 1 98 ? 12.870 6.676 4.127 1.00 76.06 98 GLY A O 1
ATOM 761 N N . SER A 1 99 ? 11.250 7.502 2.815 1.00 78.38 99 SER A N 1
ATOM 762 C CA . SER A 1 99 ? 11.475 8.906 3.202 1.00 78.38 99 SER A CA 1
ATOM 763 C C . SER A 1 99 ? 10.557 9.380 4.333 1.00 78.38 99 SER A C 1
ATOM 765 O O . SER A 1 99 ? 9.468 8.854 4.534 1.00 78.38 99 SER A O 1
ATOM 767 N N . GLY A 1 100 ? 10.946 10.427 5.068 1.00 72.69 100 GLY A N 1
ATOM 768 C CA . GLY A 1 100 ? 10.081 11.029 6.096 1.00 72.69 100 GLY A CA 1
ATOM 769 C C . GLY A 1 100 ? 8.797 11.668 5.541 1.00 72.69 100 GLY A C 1
ATOM 770 O O . GLY A 1 100 ? 7.844 11.858 6.292 1.00 72.69 100 GLY A O 1
ATOM 771 N N . ALA A 1 101 ? 8.759 11.954 4.233 1.00 79.06 101 ALA A N 1
ATOM 772 C CA . ALA A 1 101 ? 7.601 12.500 3.521 1.00 79.06 101 ALA A CA 1
ATOM 773 C C . ALA A 1 101 ? 6.566 11.430 3.126 1.00 79.06 101 ALA A C 1
ATOM 775 O O . ALA A 1 101 ? 5.510 11.749 2.573 1.00 79.06 101 ALA A O 1
ATOM 776 N N . THR A 1 102 ? 6.869 10.161 3.394 1.00 85.06 102 THR A N 1
ATOM 777 C CA . THR A 1 102 ? 5.965 9.048 3.128 1.00 85.06 102 THR A CA 1
ATOM 778 C C . THR A 1 102 ? 4.725 9.085 4.014 1.00 85.06 102 THR A C 1
ATOM 780 O O . THR A 1 102 ? 4.797 9.524 5.170 1.00 85.06 102 THR A O 1
ATOM 783 N N . PRO A 1 103 ? 3.568 8.625 3.505 1.00 92.44 103 PRO A N 1
ATOM 784 C CA . PRO A 1 103 ? 2.389 8.510 4.338 1.00 92.44 103 PRO A CA 1
ATOM 785 C C . PRO A 1 103 ? 2.617 7.478 5.451 1.00 92.44 103 PRO A C 1
ATOM 787 O O . PRO A 1 103 ? 3.213 6.417 5.246 1.00 92.44 103 PRO A O 1
ATOM 790 N N . ARG A 1 104 ? 2.098 7.797 6.636 1.00 95.31 104 ARG A N 1
ATOM 791 C CA . ARG A 1 104 ? 1.904 6.838 7.724 1.00 95.31 104 ARG A CA 1
ATOM 792 C C . ARG A 1 104 ? 0.700 5.969 7.402 1.00 95.31 104 ARG A C 1
ATOM 794 O O . ARG A 1 104 ? -0.282 6.469 6.858 1.00 95.31 104 ARG A O 1
ATOM 801 N N . ILE A 1 105 ? 0.766 4.694 7.737 1.00 96.75 105 ILE A N 1
ATOM 802 C CA . ILE A 1 105 ? -0.328 3.753 7.530 1.00 96.75 105 ILE A CA 1
ATOM 803 C C . ILE A 1 105 ? -1.026 3.549 8.864 1.00 96.75 105 ILE A C 1
ATOM 805 O O . ILE A 1 105 ? -0.383 3.199 9.848 1.00 96.75 105 ILE A O 1
ATOM 809 N N . GLY A 1 106 ? -2.334 3.788 8.902 1.00 97.56 106 GLY A N 1
ATOM 810 C CA . GLY A 1 106 ? -3.117 3.673 10.123 1.00 97.56 106 GLY A CA 1
ATOM 811 C C . GLY A 1 106 ? -4.352 2.801 9.960 1.00 97.56 106 GLY A C 1
ATOM 812 O O . GLY A 1 106 ? -5.017 2.867 8.927 1.00 97.56 106 GLY A O 1
ATOM 813 N N . ALA A 1 107 ? -4.685 2.039 11.001 1.00 98.25 107 ALA A N 1
ATOM 814 C CA . ALA A 1 107 ? -5.963 1.340 11.126 1.00 98.25 107 ALA A CA 1
ATOM 815 C C . ALA A 1 107 ? -6.963 2.198 11.907 1.00 98.25 107 ALA A C 1
ATOM 817 O O . ALA A 1 107 ? -6.686 2.600 13.036 1.00 98.25 107 ALA A O 1
ATOM 818 N N . VAL A 1 108 ? -8.121 2.480 11.321 1.00 98.31 108 VAL A N 1
ATOM 819 C CA . VAL A 1 108 ? -9.205 3.224 11.968 1.00 98.31 108 VAL A CA 1
ATOM 820 C C . VAL A 1 108 ? -9.734 2.450 13.176 1.00 98.31 108 VAL A C 1
ATOM 822 O O . VAL A 1 108 ? -10.140 1.297 13.046 1.00 98.31 108 VAL A O 1
ATOM 825 N N . ALA A 1 109 ? -9.772 3.100 14.342 1.00 98.06 109 ALA A N 1
ATOM 826 C CA . ALA A 1 109 ? -10.401 2.523 15.527 1.00 98.06 109 ALA A CA 1
ATOM 827 C C . ALA A 1 109 ? -11.911 2.305 15.303 1.00 98.06 109 ALA A C 1
ATOM 829 O O . ALA A 1 109 ? -12.595 3.155 14.725 1.00 98.06 109 ALA A O 1
ATOM 830 N N . GLY A 1 110 ? -12.412 1.156 15.745 1.00 97.88 110 GLY A N 1
ATOM 831 C CA . GLY A 1 110 ? -13.788 0.690 15.608 1.00 97.88 110 GLY A CA 1
ATOM 832 C C . GLY A 1 110 ? -14.014 -0.184 14.372 1.00 97.88 110 GLY A C 1
ATOM 833 O O . GLY A 1 110 ? -14.480 -1.314 14.502 1.00 97.88 110 GLY A O 1
ATOM 834 N N . ASP A 1 111 ? -13.685 0.311 13.170 1.00 97.50 111 ASP A N 1
ATOM 835 C CA . ASP A 1 111 ? -14.018 -0.378 11.906 1.00 97.50 111 ASP A CA 1
ATOM 836 C C . ASP A 1 111 ? -12.841 -1.083 11.208 1.00 97.50 111 ASP A C 1
ATOM 838 O O . ASP A 1 111 ? -13.070 -1.922 10.340 1.00 97.50 111 ASP A O 1
ATOM 842 N N . GLY A 1 112 ? -11.597 -0.781 11.589 1.00 98.00 112 GLY A N 1
ATOM 843 C CA . GLY A 1 112 ? -10.402 -1.437 11.062 1.00 98.00 112 GLY A CA 1
ATOM 844 C C . GLY A 1 112 ? -10.007 -1.069 9.631 1.00 98.00 112 GLY A C 1
ATOM 845 O O . GLY A 1 112 ? -9.009 -1.591 9.132 1.00 98.00 112 GLY A O 1
ATOM 846 N N . ARG A 1 113 ? -10.704 -0.138 8.964 1.00 97.69 113 ARG A N 1
ATOM 847 C CA . ARG A 1 113 ? -10.282 0.351 7.639 1.00 97.69 113 ARG A CA 1
ATOM 848 C C . ARG A 1 113 ? -8.865 0.904 7.702 1.00 97.69 113 ARG A C 1
ATOM 850 O O . ARG A 1 113 ? -8.502 1.602 8.651 1.00 97.69 113 ARG A O 1
ATOM 857 N N . VAL A 1 114 ? -8.078 0.662 6.658 1.00 97.44 114 VAL A N 1
ATOM 858 C CA . VAL A 1 114 ? -6.688 1.124 6.601 1.00 97.44 114 VAL A CA 1
ATOM 859 C C . VAL A 1 114 ? -6.578 2.353 5.711 1.00 97.44 114 VAL A C 1
ATOM 861 O O . VAL A 1 114 ? -7.001 2.341 4.552 1.00 97.44 114 VAL A O 1
ATOM 864 N N . LEU A 1 115 ? -5.997 3.420 6.260 1.00 96.00 115 LEU A N 1
ATOM 865 C CA . LEU A 1 115 ? -5.767 4.688 5.575 1.00 96.00 115 LEU A CA 1
ATOM 866 C C . LEU A 1 115 ? -4.270 5.011 5.532 1.00 96.00 115 LEU A C 1
ATOM 868 O O . LEU A 1 115 ? -3.545 4.818 6.507 1.00 96.00 115 LEU A O 1
ATOM 872 N N . ALA A 1 116 ? -3.825 5.580 4.418 1.00 95.50 116 ALA A N 1
ATOM 873 C CA . ALA A 1 116 ? -2.556 6.284 4.311 1.00 95.50 116 ALA A CA 1
ATOM 874 C C . ALA A 1 116 ? -2.767 7.757 4.694 1.00 95.50 116 ALA A C 1
ATOM 876 O O . ALA A 1 116 ? -3.614 8.437 4.114 1.00 95.50 116 ALA A O 1
ATOM 877 N N . VAL A 1 117 ? -1.995 8.258 5.657 1.00 95.69 117 VAL A N 1
ATOM 878 C CA . VAL A 1 117 ? -2.127 9.596 6.244 1.00 95.69 117 VAL A CA 1
ATOM 879 C C . VAL A 1 117 ? -0.817 10.373 6.111 1.00 95.69 117 VAL A C 1
ATOM 881 O O . VAL A 1 117 ? 0.247 9.925 6.535 1.00 95.69 117 VAL A O 1
ATOM 884 N N . ARG A 1 118 ? -0.902 11.577 5.552 1.00 94.88 118 ARG A N 1
ATOM 885 C CA . ARG A 1 118 ? 0.171 12.569 5.443 1.00 94.88 118 ARG A CA 1
ATOM 886 C C . ARG A 1 118 ? -0.129 13.757 6.342 1.00 94.88 118 ARG A C 1
ATOM 888 O O . ARG A 1 118 ? -1.283 14.054 6.647 1.00 94.88 118 ARG A O 1
ATOM 895 N N . ASP A 1 119 ? 0.918 14.496 6.683 1.00 94.62 119 ASP A N 1
ATOM 896 C CA . ASP A 1 119 ? 0.782 15.695 7.510 1.00 94.62 119 ASP A CA 1
ATOM 897 C C . ASP A 1 119 ? 0.067 16.833 6.772 1.00 94.62 119 ASP A C 1
ATOM 899 O O . ASP A 1 119 ? -0.545 17.680 7.414 1.00 94.62 119 ASP A O 1
ATOM 903 N N . ARG A 1 120 ? 0.108 16.852 5.432 1.00 94.81 120 ARG A N 1
ATOM 904 C CA . ARG A 1 120 ? -0.641 17.772 4.561 1.00 94.81 120 ARG A CA 1
ATOM 905 C C . ARG A 1 120 ? -0.770 17.212 3.136 1.00 94.81 120 ARG A C 1
ATOM 907 O O . ARG A 1 120 ? -0.006 16.310 2.783 1.00 94.81 120 ARG A O 1
ATOM 914 N N . PRO A 1 121 ? -1.691 17.741 2.311 1.00 94.31 121 PRO A N 1
ATOM 915 C CA . PRO A 1 121 ? -1.763 17.383 0.899 1.00 94.31 121 PRO A CA 1
ATOM 916 C C . PRO A 1 121 ? -0.473 17.763 0.163 1.00 94.31 121 PRO A C 1
ATOM 918 O O . PRO A 1 121 ? 0.187 18.745 0.526 1.00 94.31 121 PRO A O 1
ATOM 921 N N . VAL A 1 122 ? -0.145 17.006 -0.886 1.00 92.56 122 VAL A N 1
ATOM 922 C CA . VAL A 1 122 ? 0.922 17.365 -1.830 1.00 92.56 122 VAL A CA 1
ATOM 923 C C . VAL A 1 122 ? 0.300 18.162 -2.964 1.00 92.56 122 VAL A C 1
ATOM 925 O O . VAL A 1 122 ? -0.674 17.731 -3.577 1.00 92.56 122 VAL A O 1
ATOM 928 N N . THR A 1 123 ? 0.867 19.323 -3.247 1.00 94.75 123 THR A N 1
ATOM 929 C CA . THR A 1 123 ? 0.374 20.263 -4.253 1.00 94.75 123 THR A CA 1
ATOM 930 C C . THR A 1 123 ? 1.469 20.620 -5.249 1.00 94.75 123 THR A C 1
ATOM 932 O O . THR A 1 123 ? 2.642 20.316 -5.035 1.00 94.75 123 THR A O 1
ATOM 935 N N . ALA A 1 124 ? 1.119 21.334 -6.319 1.00 95.31 124 ALA A N 1
ATOM 936 C CA . ALA A 1 124 ? 2.099 21.877 -7.261 1.00 95.31 124 ALA A CA 1
ATOM 937 C C . ALA A 1 124 ? 3.216 22.691 -6.575 1.00 95.31 124 ALA A C 1
ATOM 939 O O . ALA A 1 124 ? 4.351 22.697 -7.042 1.00 95.31 124 ALA A O 1
ATOM 940 N N . ALA A 1 125 ? 2.927 23.355 -5.447 1.00 95.56 125 ALA A N 1
ATOM 941 C CA . ALA A 1 125 ? 3.914 24.134 -4.697 1.00 95.56 125 ALA A CA 1
ATOM 942 C C . ALA A 1 125 ? 5.059 23.276 -4.123 1.00 95.56 125 ALA A C 1
ATOM 944 O O . ALA A 1 125 ? 6.157 23.792 -3.905 1.00 95.56 125 ALA A O 1
ATOM 945 N N . ASP A 1 126 ? 4.823 21.977 -3.935 1.00 92.88 126 ASP A N 1
ATOM 946 C CA . ASP A 1 126 ? 5.803 21.020 -3.416 1.00 92.88 126 ASP A CA 1
ATOM 947 C C . ASP A 1 126 ? 6.788 20.530 -4.477 1.00 92.88 126 ASP A C 1
ATOM 949 O O . ASP A 1 126 ? 7.789 19.894 -4.153 1.00 92.88 126 ASP A O 1
ATOM 953 N N . LEU A 1 127 ? 6.530 20.835 -5.750 1.00 91.38 127 LEU A N 1
ATOM 954 C CA . LEU A 1 127 ? 7.393 20.430 -6.848 1.00 91.38 127 LEU A CA 1
ATOM 955 C C . LEU A 1 127 ? 8.509 21.458 -7.105 1.00 91.38 127 LEU A C 1
ATOM 957 O O . LEU A 1 127 ? 8.318 22.660 -6.863 1.00 91.38 127 LEU A O 1
ATOM 961 N N . PRO A 1 128 ? 9.653 21.026 -7.674 1.00 92.44 128 PRO A N 1
ATOM 962 C CA . PRO A 1 128 ? 10.652 21.924 -8.250 1.00 92.44 128 PRO A CA 1
ATOM 963 C C . PRO A 1 128 ? 10.032 22.917 -9.244 1.00 92.44 128 PRO A C 1
ATOM 965 O O . PRO A 1 128 ? 9.117 22.562 -9.989 1.00 92.44 128 PRO A O 1
ATOM 968 N N . LEU A 1 129 ? 10.557 24.151 -9.294 1.00 95.06 129 LEU A N 1
ATOM 969 C CA . LEU A 1 129 ? 10.017 25.243 -10.126 1.00 95.06 129 LEU A CA 1
ATOM 970 C C . LEU A 1 129 ? 9.698 24.847 -11.583 1.00 95.06 129 LEU A C 1
ATOM 972 O O . LEU A 1 129 ? 8.599 25.181 -12.027 1.00 95.06 129 LEU A O 1
ATOM 976 N N . PRO A 1 130 ? 10.557 24.097 -12.308 1.00 95.62 130 PRO A N 1
ATOM 977 C CA . PRO A 1 130 ? 10.265 23.696 -13.688 1.00 95.62 130 PRO A CA 1
ATOM 978 C C . PRO A 1 130 ? 9.0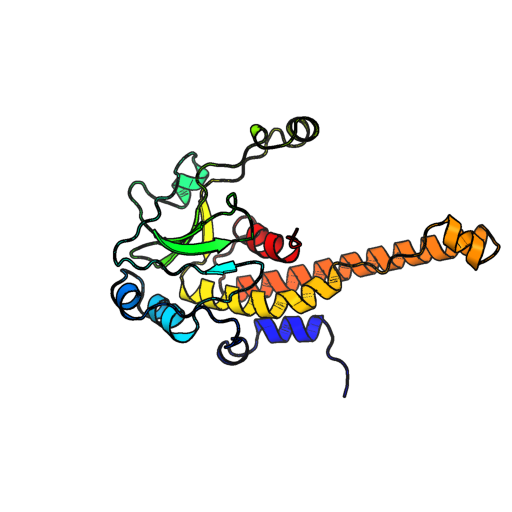19 22.810 -13.835 1.00 95.62 130 PRO A C 1
ATOM 980 O O . PRO A 1 130 ? 8.388 22.800 -14.887 1.00 95.62 130 PRO A O 1
ATOM 983 N N . LEU A 1 131 ? 8.650 22.072 -12.785 1.00 94.38 131 LEU A N 1
ATOM 984 C CA . LEU A 1 131 ? 7.537 21.126 -12.806 1.00 94.38 131 LEU A CA 1
ATOM 985 C C . LEU A 1 131 ? 6.214 21.763 -12.363 1.00 94.38 131 LEU A C 1
ATOM 987 O O . LEU A 1 131 ? 5.151 21.283 -12.748 1.00 94.38 131 LEU A O 1
ATOM 991 N N . ARG A 1 132 ? 6.243 22.867 -11.605 1.00 95.50 132 ARG A N 1
ATOM 992 C CA . ARG A 1 132 ? 5.019 23.481 -11.052 1.00 95.50 132 ARG A CA 1
ATOM 993 C C . ARG A 1 132 ? 4.005 23.879 -12.121 1.00 95.50 132 ARG A C 1
ATOM 995 O O . ARG A 1 132 ? 2.813 23.716 -11.906 1.00 95.50 132 ARG A O 1
ATOM 1002 N N . GLY A 1 133 ? 4.472 24.393 -13.261 1.00 94.81 133 GLY A N 1
ATOM 1003 C CA . GLY A 1 133 ? 3.596 24.782 -14.371 1.00 94.81 133 GLY A CA 1
ATOM 1004 C C . GLY A 1 133 ? 2.957 23.583 -15.074 1.00 94.81 133 GLY A C 1
ATOM 1005 O O . GLY A 1 133 ? 1.780 23.634 -15.421 1.00 94.81 133 GLY A O 1
ATOM 1006 N N . ILE A 1 134 ? 3.718 22.494 -15.229 1.00 95.25 134 ILE A N 1
ATOM 1007 C CA . ILE A 1 134 ? 3.266 21.242 -15.855 1.00 95.25 134 ILE A CA 1
ATOM 1008 C C . ILE A 1 134 ? 2.200 20.570 -14.983 1.00 95.25 134 ILE A C 1
ATOM 1010 O O . ILE A 1 134 ? 1.193 20.082 -15.483 1.00 95.25 134 ILE A O 1
ATOM 1014 N N . TYR A 1 135 ? 2.398 20.605 -13.668 1.00 94.38 135 TYR A N 1
ATOM 1015 C CA . TYR A 1 135 ? 1.542 19.956 -12.682 1.00 94.38 135 TYR A CA 1
ATOM 1016 C C . TYR A 1 135 ? 0.755 20.971 -11.847 1.00 94.38 135 TYR A C 1
ATOM 1018 O O . TYR A 1 135 ? 0.575 20.776 -10.647 1.00 94.38 135 TYR A O 1
ATOM 1026 N N . ARG A 1 136 ? 0.296 22.071 -12.458 1.00 95.62 136 ARG A N 1
ATOM 1027 C CA . ARG A 1 136 ? -0.373 23.179 -11.743 1.00 95.62 136 ARG A CA 1
ATOM 1028 C C . ARG A 1 136 ? -1.608 22.740 -10.949 1.00 95.62 136 ARG A C 1
ATOM 1030 O O . ARG A 1 136 ? -1.899 23.314 -9.907 1.00 95.62 136 ARG A O 1
ATOM 1037 N N . ASP A 1 137 ? -2.278 21.698 -11.434 1.00 94.69 137 ASP A N 1
ATOM 1038 C CA . ASP A 1 137 ? -3.500 21.134 -10.860 1.00 94.69 137 ASP A CA 1
ATOM 1039 C C . ASP A 1 137 ? -3.206 19.908 -9.969 1.00 94.69 137 ASP A C 1
ATOM 1041 O O . ASP A 1 137 ? -4.118 19.173 -9.589 1.00 94.69 137 ASP A O 1
ATOM 1045 N N . LEU A 1 138 ? -1.931 19.655 -9.630 1.00 93.12 138 LEU A N 1
ATOM 1046 C CA . LEU A 1 138 ? -1.558 18.556 -8.745 1.00 93.12 138 LEU A CA 1
ATOM 1047 C C . LEU A 1 138 ? -2.165 18.762 -7.361 1.00 93.12 138 LEU A C 1
ATOM 1049 O O . LEU A 1 138 ? -1.854 19.729 -6.661 1.00 93.12 138 LEU A O 1
ATOM 1053 N N . TYR A 1 139 ? -2.947 17.773 -6.950 1.00 92.31 139 TYR A N 1
ATOM 1054 C CA . TYR A 1 139 ? -3.447 17.627 -5.598 1.00 92.31 139 TYR A CA 1
ATOM 1055 C C . TYR A 1 139 ? -3.433 16.146 -5.219 1.00 92.31 139 TYR A C 1
ATOM 1057 O O . TYR A 1 139 ? -4.245 15.366 -5.716 1.00 92.31 139 TYR A O 1
ATOM 1065 N N . ARG A 1 140 ? -2.502 15.744 -4.349 1.00 91.25 140 ARG A N 1
ATOM 1066 C CA . ARG A 1 140 ? -2.542 14.433 -3.691 1.00 91.25 140 ARG A CA 1
ATOM 1067 C C . ARG A 1 140 ? -3.090 14.626 -2.281 1.00 91.25 140 ARG A C 1
ATOM 1069 O O . ARG A 1 140 ? -2.466 15.365 -1.511 1.00 91.25 140 ARG A O 1
ATOM 1076 N N . PRO A 1 141 ? -4.211 13.984 -1.926 1.00 92.94 141 PRO A N 1
ATOM 1077 C CA . PRO A 1 141 ? -4.846 14.209 -0.640 1.00 92.94 141 PRO A CA 1
ATOM 1078 C C . PRO A 1 141 ? -3.944 13.774 0.519 1.00 92.94 141 PRO A C 1
ATOM 1080 O O . PRO A 1 141 ? -3.099 12.873 0.401 1.00 92.94 141 PRO A O 1
ATOM 1083 N N . ALA A 1 142 ? -4.142 14.417 1.667 1.00 94.88 142 ALA A N 1
ATOM 1084 C CA . ALA A 1 142 ? -3.459 14.045 2.899 1.00 94.88 142 ALA A CA 1
ATOM 1085 C C . ALA A 1 142 ? -3.941 12.695 3.443 1.00 94.88 142 ALA A C 1
ATOM 1087 O O . ALA A 1 142 ? -3.221 12.052 4.194 1.00 94.88 142 ALA A O 1
ATOM 1088 N N . VAL A 1 143 ? -5.138 12.256 3.059 1.00 95.12 143 VAL A N 1
ATOM 1089 C CA . VAL A 1 143 ? -5.712 10.968 3.448 1.00 95.12 143 VAL A CA 1
ATOM 1090 C C . VAL A 1 143 ? -6.048 10.191 2.185 1.00 95.12 143 VAL A C 1
ATOM 1092 O O . VAL A 1 143 ? -6.748 10.703 1.314 1.00 95.12 143 VAL A O 1
ATOM 1095 N N . ALA A 1 144 ? -5.565 8.957 2.092 1.00 93.88 144 ALA A N 1
ATOM 1096 C CA . ALA A 1 144 ? -5.913 8.026 1.030 1.00 93.88 144 ALA A CA 1
ATOM 1097 C C . ALA A 1 144 ? -6.411 6.711 1.632 1.00 93.88 144 ALA A C 1
ATOM 1099 O O . ALA A 1 144 ? -5.913 6.247 2.655 1.00 93.88 144 ALA A O 1
ATOM 1100 N N . TYR A 1 145 ? -7.414 6.124 0.995 1.00 94.00 145 TYR A N 1
ATOM 1101 C CA . TYR A 1 145 ? -7.942 4.820 1.366 1.00 94.00 145 TYR A CA 1
ATOM 1102 C C . TYR A 1 145 ? -7.033 3.714 0.832 1.00 94.00 145 TYR A C 1
ATOM 1104 O O . TYR A 1 145 ? -6.649 3.778 -0.337 1.00 94.00 145 TYR A O 1
ATOM 1112 N N . LEU A 1 146 ? -6.708 2.723 1.667 1.00 93.44 146 LEU A N 1
ATOM 1113 C CA . LEU A 1 146 ? -5.931 1.552 1.258 1.00 93.44 146 LEU A CA 1
ATOM 1114 C C . LEU A 1 146 ? -6.786 0.295 1.200 1.00 93.44 146 LEU A C 1
ATOM 1116 O O . LEU A 1 146 ? -6.856 -0.328 0.148 1.00 93.44 146 LEU A O 1
ATOM 1120 N N . ASN A 1 147 ? -7.431 -0.054 2.314 1.00 95.81 147 ASN A N 1
ATOM 1121 C CA . ASN A 1 147 ? -8.134 -1.325 2.458 1.00 95.81 147 ASN A CA 1
ATOM 1122 C C . ASN A 1 147 ? -9.360 -1.215 3.363 1.00 95.81 147 ASN A C 1
ATOM 1124 O O . ASN A 1 147 ? -9.441 -0.356 4.248 1.00 95.81 147 ASN A O 1
ATOM 1128 N N . ALA A 1 148 ? -10.305 -2.129 3.159 1.00 96.50 148 ALA A N 1
ATOM 1129 C CA . ALA A 1 148 ? -11.545 -2.228 3.919 1.00 96.50 148 ALA A CA 1
ATOM 1130 C C . ALA A 1 148 ? -11.343 -2.689 5.359 1.00 96.50 148 ALA A C 1
ATOM 1132 O O . ALA A 1 148 ? -12.153 -2.338 6.210 1.00 96.50 148 ALA A O 1
ATOM 1133 N N . SER A 1 149 ? -10.281 -3.445 5.627 1.00 98.12 149 SER A N 1
ATOM 1134 C CA . SER A 1 149 ? -9.950 -3.930 6.963 1.00 98.12 149 SER A CA 1
ATOM 1135 C C . SER A 1 149 ? -8.447 -4.172 7.101 1.00 98.12 149 SER A C 1
ATOM 1137 O O . SER A 1 149 ? -7.724 -4.255 6.098 1.00 98.12 149 SER A O 1
ATOM 1139 N N . VAL A 1 150 ? -7.969 -4.328 8.335 1.00 98.31 150 VAL A N 1
ATOM 1140 C CA . VAL A 1 150 ? -6.561 -4.645 8.598 1.00 98.31 150 VAL A CA 1
ATOM 1141 C C . VAL A 1 150 ? -6.200 -6.036 8.088 1.00 98.31 150 VAL A C 1
ATOM 1143 O O . VAL A 1 150 ? -5.130 -6.202 7.512 1.00 98.31 150 VAL A O 1
ATOM 1146 N N . ALA A 1 151 ? -7.079 -7.029 8.234 1.00 98.44 151 ALA A N 1
ATOM 1147 C CA . ALA A 1 151 ? -6.840 -8.375 7.720 1.00 98.44 151 ALA A CA 1
ATOM 1148 C C . ALA A 1 151 ? -6.618 -8.375 6.200 1.00 98.44 151 ALA A C 1
ATOM 1150 O O . ALA A 1 151 ? -5.677 -9.003 5.713 1.00 98.44 151 ALA A O 1
ATOM 1151 N N . ARG A 1 152 ? -7.423 -7.602 5.454 1.00 97.75 152 ARG A N 1
ATOM 1152 C CA . ARG A 1 152 ? -7.235 -7.426 4.005 1.00 97.75 152 ARG A CA 1
ATOM 1153 C C . ARG A 1 152 ? -5.927 -6.719 3.681 1.00 97.75 152 ARG A C 1
ATOM 1155 O O . ARG A 1 152 ? -5.214 -7.163 2.788 1.00 97.75 152 ARG A O 1
ATOM 1162 N N . PHE A 1 153 ? -5.581 -5.672 4.427 1.00 97.19 153 PHE A N 1
ATOM 1163 C CA . PHE A 1 153 ? -4.299 -4.989 4.260 1.00 97.19 153 PHE A CA 1
ATOM 1164 C C . PHE A 1 153 ? -3.103 -5.918 4.509 1.00 97.19 153 PHE A C 1
ATOM 1166 O O . PHE A 1 153 ? -2.170 -5.918 3.713 1.00 97.19 153 PHE A O 1
ATOM 1173 N N . VAL A 1 154 ? -3.136 -6.733 5.569 1.00 97.62 154 VAL A N 1
ATOM 1174 C CA . VAL A 1 154 ? -2.090 -7.721 5.885 1.00 97.62 154 VAL A CA 1
ATOM 1175 C C . VAL A 1 154 ? -1.913 -8.710 4.734 1.00 97.62 154 VAL A C 1
ATOM 1177 O O . VAL A 1 154 ? -0.789 -8.933 4.287 1.00 97.62 154 VAL A O 1
ATOM 1180 N N . GLU A 1 155 ? -3.010 -9.268 4.218 1.00 97.69 155 GLU A N 1
ATOM 1181 C CA . GLU A 1 155 ? -2.953 -10.196 3.087 1.00 97.69 155 GLU A CA 1
ATOM 1182 C C . GLU A 1 155 ? -2.401 -9.521 1.824 1.00 97.69 155 GLU A C 1
ATOM 1184 O O . GLU A 1 155 ? -1.470 -10.043 1.207 1.00 97.69 155 GLU A O 1
ATOM 1189 N N . VAL A 1 156 ? -2.917 -8.341 1.458 1.00 95.75 156 VAL A N 1
ATOM 1190 C CA . VAL A 1 156 ? -2.423 -7.585 0.298 1.00 95.75 156 VAL A CA 1
ATOM 1191 C C . VAL A 1 156 ? -0.937 -7.263 0.449 1.00 95.75 156 VAL A C 1
ATOM 1193 O O . VAL A 1 156 ? -0.189 -7.452 -0.506 1.00 95.75 156 VAL A O 1
ATOM 1196 N N . ALA A 1 157 ? -0.490 -6.830 1.630 1.00 95.38 157 ALA A N 1
ATOM 1197 C CA . ALA A 1 157 ? 0.907 -6.489 1.877 1.00 95.38 157 ALA A CA 1
ATOM 1198 C C . ALA A 1 157 ? 1.837 -7.687 1.638 1.00 95.38 157 ALA A C 1
ATOM 1200 O O . ALA A 1 157 ? 2.843 -7.548 0.945 1.00 95.38 157 ALA A O 1
ATOM 1201 N N . TRP A 1 158 ? 1.489 -8.872 2.146 1.00 97.06 158 TRP A N 1
ATOM 1202 C CA . TRP A 1 158 ? 2.285 -10.085 1.935 1.00 97.06 158 TRP A CA 1
ATOM 1203 C C . TRP A 1 158 ? 2.295 -10.548 0.480 1.00 97.06 158 TRP A C 1
ATOM 1205 O O . TRP A 1 158 ? 3.362 -10.837 -0.062 1.00 97.06 158 TRP A O 1
ATOM 1215 N N . ARG A 1 159 ? 1.134 -10.557 -0.185 1.00 96.31 159 ARG A N 1
ATOM 1216 C CA . ARG A 1 159 ? 1.049 -10.919 -1.609 1.00 96.31 159 ARG A CA 1
ATOM 1217 C C . ARG A 1 159 ? 1.826 -9.943 -2.486 1.00 96.31 159 ARG A C 1
ATOM 1219 O O . ARG A 1 159 ? 2.532 -10.361 -3.400 1.00 96.31 159 ARG A O 1
ATOM 1226 N N . TRP A 1 160 ? 1.764 -8.651 -2.167 1.00 93.19 160 TRP A N 1
ATOM 1227 C CA . TRP A 1 160 ? 2.560 -7.629 -2.837 1.00 93.19 160 TRP A CA 1
ATOM 1228 C C . TRP A 1 160 ? 4.059 -7.833 -2.614 1.00 93.19 160 TRP A C 1
ATOM 1230 O O . TRP A 1 160 ? 4.831 -7.777 -3.569 1.00 93.19 160 TRP A O 1
ATOM 1240 N N . SER A 1 161 ? 4.473 -8.130 -1.379 1.00 93.25 161 SER A N 1
ATOM 1241 C CA . SER A 1 161 ? 5.871 -8.421 -1.041 1.00 93.25 161 SER A CA 1
ATOM 1242 C C . SER A 1 161 ? 6.421 -9.597 -1.858 1.00 93.25 161 SER A C 1
ATOM 1244 O O . SER A 1 161 ? 7.509 -9.504 -2.432 1.00 93.25 161 SER A O 1
ATOM 1246 N N . ALA A 1 162 ? 5.634 -10.669 -2.003 1.00 94.56 162 ALA A N 1
ATOM 1247 C CA . ALA A 1 162 ? 5.983 -11.822 -2.832 1.00 94.56 162 ALA A CA 1
ATOM 1248 C C . ALA A 1 162 ? 6.025 -11.489 -4.338 1.00 94.56 162 ALA A C 1
ATOM 1250 O O . ALA A 1 162 ? 6.918 -11.950 -5.052 1.00 94.56 162 ALA A O 1
ATOM 1251 N N . ALA A 1 163 ? 5.112 -10.641 -4.821 1.00 93.69 163 ALA A N 1
ATOM 1252 C CA . ALA A 1 163 ? 5.060 -10.203 -6.217 1.00 93.69 163 ALA A CA 1
ATOM 1253 C C . ALA A 1 163 ? 6.153 -9.181 -6.593 1.00 93.69 163 ALA A C 1
ATOM 1255 O O . ALA A 1 163 ? 6.518 -9.069 -7.766 1.00 93.69 163 ALA A O 1
ATOM 1256 N N . ALA A 1 164 ? 6.708 -8.446 -5.624 1.00 90.12 164 ALA A N 1
ATOM 1257 C CA . ALA A 1 164 ? 7.647 -7.354 -5.881 1.00 90.12 164 ALA A CA 1
ATOM 1258 C C . ALA A 1 164 ? 8.942 -7.812 -6.576 1.00 90.12 164 ALA A C 1
ATOM 1260 O O . ALA A 1 164 ? 9.466 -7.093 -7.424 1.00 90.12 164 ALA A O 1
ATOM 1261 N N . GLY A 1 165 ? 9.459 -9.000 -6.243 1.00 90.06 165 GLY A N 1
ATOM 1262 C CA . GLY A 1 165 ? 10.639 -9.577 -6.903 1.00 90.06 165 GLY A CA 1
ATOM 1263 C C . GLY A 1 165 ? 10.419 -9.801 -8.406 1.00 90.06 165 GLY A C 1
ATOM 1264 O O . GLY A 1 165 ? 11.104 -9.161 -9.206 1.00 90.06 165 GLY A O 1
ATOM 1265 N N . PRO A 1 166 ? 9.431 -10.631 -8.797 1.00 91.88 166 PRO A N 1
ATOM 1266 C CA . PRO A 1 166 ? 9.064 -10.829 -10.199 1.00 91.88 166 PRO A CA 1
ATOM 1267 C C . PRO A 1 166 ? 8.762 -9.522 -10.954 1.00 91.88 166 PRO A C 1
ATOM 1269 O O . PRO A 1 166 ? 9.179 -9.369 -12.099 1.00 91.88 166 PRO A O 1
ATOM 1272 N N . LEU A 1 167 ? 8.083 -8.552 -10.324 1.00 89.88 167 LEU A N 1
ATOM 1273 C CA . LEU A 1 167 ? 7.801 -7.256 -10.958 1.00 89.88 167 LEU A CA 1
ATOM 1274 C C . LEU A 1 167 ? 9.074 -6.438 -11.211 1.00 89.88 167 LEU A C 1
ATOM 1276 O O . LEU A 1 167 ? 9.192 -5.816 -12.262 1.00 89.88 167 LEU A O 1
ATOM 1280 N N . ARG A 1 168 ? 10.055 -6.456 -10.299 1.00 86.56 168 ARG A N 1
ATOM 1281 C CA . ARG A 1 168 ? 11.333 -5.751 -10.509 1.00 86.56 168 ARG A CA 1
ATOM 1282 C C . ARG A 1 168 ? 12.135 -6.316 -11.670 1.00 86.56 168 ARG A C 1
ATOM 1284 O O . ARG A 1 168 ? 12.741 -5.536 -12.400 1.00 86.56 168 ARG A O 1
ATOM 1291 N N . GLU A 1 169 ? 12.090 -7.628 -11.882 1.00 88.44 169 GLU A N 1
ATOM 1292 C CA . GLU A 1 169 ? 12.720 -8.282 -13.039 1.00 88.44 169 GLU A CA 1
ATOM 1293 C C . GLU A 1 169 ? 12.162 -7.756 -14.380 1.00 88.44 169 GLU A C 1
ATOM 1295 O O . GLU A 1 169 ? 12.842 -7.831 -15.402 1.00 88.44 169 GLU A O 1
ATOM 1300 N N . LEU A 1 170 ? 10.959 -7.162 -14.381 1.00 86.44 170 LEU A N 1
ATOM 1301 C CA . LEU A 1 170 ? 10.344 -6.513 -15.545 1.00 86.44 170 LEU A CA 1
ATOM 1302 C C . LEU A 1 170 ? 10.649 -5.016 -15.672 1.00 86.44 170 LEU A C 1
ATOM 1304 O O . LEU A 1 170 ? 10.215 -4.410 -16.641 1.00 86.44 170 LEU A O 1
ATOM 1308 N N . THR A 1 171 ? 11.328 -4.387 -14.710 1.00 78.69 171 THR A N 1
ATOM 1309 C CA . THR A 1 171 ? 11.553 -2.927 -14.751 1.00 78.69 171 THR A CA 1
ATOM 1310 C C . THR A 1 171 ? 12.765 -2.506 -15.579 1.00 78.69 171 THR A C 1
ATOM 1312 O O . THR A 1 171 ? 12.913 -1.320 -15.871 1.00 78.69 171 THR A O 1
ATOM 1315 N N . GLU A 1 172 ? 13.631 -3.444 -15.969 1.00 75.00 172 GLU A N 1
ATOM 1316 C CA . GLU A 1 172 ? 14.832 -3.145 -16.749 1.00 75.00 172 GLU A CA 1
ATOM 1317 C C . GLU A 1 172 ? 14.682 -3.663 -18.184 1.00 75.00 172 GLU A C 1
ATOM 1319 O O . GLU A 1 172 ? 14.782 -4.875 -18.414 1.00 75.00 172 GLU A O 1
ATOM 1324 N N . PRO A 1 173 ? 14.449 -2.777 -19.174 1.00 70.38 173 PRO A N 1
ATOM 1325 C CA . PRO A 1 173 ? 14.515 -3.192 -20.562 1.00 70.38 173 PRO A CA 1
ATOM 1326 C C . PRO A 1 173 ? 15.957 -3.611 -20.880 1.00 70.38 173 PRO A C 1
ATOM 1328 O O . PRO A 1 173 ? 16.905 -3.018 -20.353 1.00 70.38 173 PRO A O 1
ATOM 1331 N N . PRO A 1 174 ? 16.166 -4.600 -21.763 1.00 70.31 174 PRO A N 1
ATOM 1332 C CA . PRO A 1 174 ? 17.508 -4.909 -22.238 1.00 70.31 174 PRO A CA 1
ATOM 1333 C C . PRO A 1 174 ? 18.069 -3.659 -22.921 1.00 70.31 174 PRO A C 1
ATOM 1335 O O . PRO A 1 174 ? 17.504 -3.211 -23.908 1.00 70.31 174 PRO A O 1
ATOM 1338 N N . VAL A 1 175 ? 19.135 -3.053 -22.398 1.00 77.31 175 VAL A N 1
ATOM 1339 C CA . VAL A 1 175 ? 19.713 -1.835 -22.987 1.00 77.31 175 VAL A CA 1
ATOM 1340 C C . VAL A 1 175 ? 20.544 -2.243 -24.209 1.00 77.31 175 VAL A C 1
ATOM 1342 O O . VAL A 1 175 ? 21.466 -3.053 -24.066 1.00 77.31 175 VAL A O 1
ATOM 1345 N N . PRO A 1 176 ? 20.257 -1.727 -25.417 1.00 72.69 176 PRO A N 1
ATOM 1346 C CA . PRO A 1 176 ? 21.151 -1.914 -26.538 1.00 72.69 176 PRO A CA 1
ATOM 1347 C C . PRO A 1 176 ? 22.332 -0.978 -26.252 1.00 72.69 176 PRO A C 1
ATOM 1349 O O . PRO A 1 176 ? 22.152 0.119 -25.720 1.00 72.69 176 PRO A O 1
ATOM 1352 N N . GLY A 1 177 ? 23.559 -1.378 -26.562 1.00 72.69 177 GLY A N 1
ATOM 1353 C CA . GLY A 1 177 ? 24.671 -0.426 -26.475 1.00 72.69 177 GLY A CA 1
ATOM 1354 C C . GLY A 1 177 ? 24.340 0.888 -27.202 1.00 72.69 177 GLY A C 1
ATOM 1355 O O . GLY A 1 177 ? 23.438 0.944 -28.045 1.00 72.69 177 GLY A O 1
ATOM 1356 N N . THR A 1 178 ? 25.060 1.964 -26.899 1.00 82.44 178 THR A N 1
ATOM 1357 C CA . THR A 1 178 ? 24.840 3.243 -27.587 1.00 82.44 178 THR A CA 1
ATOM 1358 C C . THR A 1 178 ? 24.963 3.079 -29.108 1.00 82.44 178 THR A C 1
ATOM 1360 O O . THR A 1 178 ? 25.654 2.188 -29.606 1.00 82.44 178 THR A O 1
ATOM 1363 N N . ARG A 1 179 ? 24.341 3.967 -29.898 1.00 75.62 179 ARG A N 1
ATOM 1364 C CA . ARG A 1 179 ? 24.465 3.919 -31.370 1.00 75.62 179 ARG A CA 1
ATOM 1365 C C . ARG A 1 179 ? 25.930 3.890 -31.832 1.00 75.62 179 ARG A C 1
ATOM 1367 O O . ARG A 1 179 ? 26.232 3.226 -32.817 1.00 75.62 179 ARG A O 1
ATOM 1374 N N . ALA A 1 180 ? 26.826 4.584 -31.126 1.00 76.06 180 ALA A N 1
ATOM 1375 C CA . ALA A 1 180 ? 28.264 4.567 -31.391 1.00 76.06 180 ALA A CA 1
ATOM 1376 C C . ALA A 1 180 ? 28.893 3.188 -31.115 1.00 76.06 180 ALA A C 1
ATOM 1378 O O . ALA A 1 180 ? 29.608 2.673 -31.969 1.00 76.06 180 ALA A O 1
ATOM 1379 N N . GLU A 1 181 ? 28.560 2.553 -29.990 1.00 84.75 181 GLU A N 1
ATOM 1380 C CA . GLU A 1 181 ? 29.006 1.188 -29.665 1.00 84.75 181 GLU A CA 1
ATOM 1381 C C . GLU A 1 181 ? 28.485 0.156 -30.671 1.00 84.75 181 GLU A C 1
ATOM 1383 O O . GLU A 1 181 ? 29.202 -0.762 -31.068 1.00 84.75 181 GLU A O 1
ATOM 1388 N N . LEU A 1 182 ? 27.236 0.304 -31.120 1.00 85.00 182 LEU A N 1
ATOM 1389 C CA . LEU A 1 182 ? 26.658 -0.558 -32.149 1.00 85.00 182 LEU A CA 1
ATOM 1390 C C . LEU A 1 182 ? 27.342 -0.353 -33.505 1.00 85.00 182 LEU A C 1
ATOM 1392 O O . LEU A 1 182 ? 27.589 -1.322 -34.223 1.00 85.00 182 LEU A O 1
ATOM 1396 N N . LEU A 1 183 ? 27.683 0.889 -33.857 1.00 80.81 183 LEU A N 1
ATOM 1397 C CA . LEU A 1 183 ? 28.443 1.202 -35.068 1.00 80.81 183 LEU A CA 1
ATOM 1398 C C . LEU A 1 183 ? 29.842 0.582 -35.033 1.00 80.81 183 LEU A C 1
ATOM 1400 O O . LEU A 1 183 ? 30.241 -0.051 -36.009 1.00 80.81 183 LEU A O 1
ATOM 1404 N N . GLU A 1 184 ? 30.553 0.719 -33.913 1.00 88.19 184 GLU A N 1
ATOM 1405 C CA . GLU A 1 184 ? 31.867 0.108 -33.700 1.00 88.19 184 GLU A CA 1
ATOM 1406 C C . GLU A 1 184 ? 31.791 -1.421 -33.803 1.00 88.19 184 GLU A C 1
ATOM 1408 O O . GLU A 1 184 ? 32.584 -2.045 -34.507 1.00 88.19 184 GLU A O 1
ATOM 1413 N N . ARG A 1 185 ? 30.778 -2.030 -33.176 1.00 90.00 185 ARG A N 1
ATOM 1414 C CA . ARG A 1 185 ? 30.588 -3.485 -33.156 1.00 90.00 185 ARG A CA 1
ATOM 1415 C C . ARG A 1 185 ? 30.200 -4.073 -34.513 1.00 90.00 185 ARG A C 1
ATOM 1417 O O . ARG A 1 185 ? 30.621 -5.181 -34.838 1.00 90.00 185 ARG A O 1
ATOM 1424 N N . HIS A 1 186 ? 29.361 -3.383 -35.285 1.00 88.56 186 HIS A N 1
ATOM 1425 C CA . HIS A 1 186 ? 28.761 -3.941 -36.503 1.00 88.56 186 HIS A CA 1
ATOM 1426 C C . HIS A 1 186 ? 29.366 -3.405 -37.809 1.00 88.56 186 HIS A C 1
ATOM 1428 O O . HIS A 1 186 ? 29.057 -3.947 -38.879 1.00 88.56 186 HIS A O 1
ATOM 1434 N N . GLY A 1 187 ? 30.216 -2.372 -37.739 1.00 90.50 187 GLY A N 1
ATOM 1435 C CA . GLY A 1 187 ? 30.973 -1.808 -38.863 1.00 90.50 187 GLY A CA 1
ATOM 1436 C C . GLY A 1 187 ? 30.123 -1.164 -39.965 1.00 90.50 187 GLY A C 1
ATOM 1437 O O . GLY A 1 187 ? 30.636 -0.861 -41.038 1.00 90.50 187 GLY A O 1
ATOM 1438 N N . SER A 1 188 ? 28.816 -0.990 -39.743 1.00 93.75 188 SER A N 1
ATOM 1439 C CA . SER A 1 188 ? 27.870 -0.465 -40.731 1.00 93.75 188 SER A CA 1
ATOM 1440 C C . SER A 1 188 ? 26.739 0.307 -40.057 1.00 93.75 188 SER A C 1
ATOM 1442 O O . SER A 1 188 ? 26.117 -0.179 -39.111 1.00 93.75 188 SER A O 1
ATOM 1444 N N . ALA A 1 189 ? 26.438 1.492 -40.594 1.00 89.12 189 ALA A N 1
ATOM 1445 C CA . ALA A 1 189 ? 25.327 2.324 -40.141 1.00 89.12 189 ALA A CA 1
ATOM 1446 C C . ALA A 1 189 ? 23.959 1.677 -40.363 1.00 89.12 189 ALA A C 1
ATOM 1448 O O . ALA A 1 189 ? 23.076 1.838 -39.527 1.00 89.12 189 ALA A O 1
ATOM 1449 N N . GLU A 1 190 ? 23.805 0.910 -41.440 1.00 91.44 190 GLU A N 1
ATOM 1450 C CA . GLU A 1 190 ? 22.582 0.162 -41.726 1.00 91.44 190 GLU A CA 1
ATOM 1451 C C . GLU A 1 190 ? 22.365 -0.949 -40.693 1.00 91.44 190 GLU A C 1
ATOM 1453 O O . GLU A 1 190 ? 21.276 -1.079 -40.142 1.00 91.44 190 GLU A O 1
ATOM 1458 N N . ARG A 1 191 ? 23.424 -1.692 -40.338 1.00 87.38 191 ARG A N 1
ATOM 1459 C CA . ARG A 1 191 ? 23.345 -2.724 -39.291 1.00 87.38 191 ARG A CA 1
ATOM 1460 C C . ARG A 1 191 ? 23.076 -2.122 -37.916 1.00 87.38 191 ARG A C 1
ATOM 1462 O O . ARG A 1 191 ? 22.260 -2.659 -37.179 1.00 87.38 191 ARG A O 1
ATOM 1469 N N . ALA A 1 192 ? 23.720 -1.004 -37.582 1.00 84.31 192 ALA A N 1
ATOM 1470 C CA . ALA A 1 192 ? 23.444 -0.295 -36.335 1.00 84.31 192 ALA A CA 1
ATOM 1471 C C . ALA A 1 192 ? 21.991 0.214 -36.279 1.00 84.31 192 ALA A C 1
ATOM 1473 O O . ALA A 1 192 ? 21.351 0.089 -35.240 1.00 84.31 192 ALA A O 1
ATOM 1474 N N . ALA A 1 193 ? 21.447 0.730 -37.389 1.00 88.00 193 ALA A N 1
ATOM 1475 C CA . ALA A 1 193 ? 20.044 1.140 -37.476 1.00 88.00 193 ALA A CA 1
ATOM 1476 C C . ALA A 1 193 ? 19.080 -0.050 -37.331 1.00 88.00 193 ALA A C 1
ATOM 1478 O O . ALA A 1 193 ? 18.107 0.053 -36.593 1.00 88.00 193 ALA A O 1
ATOM 1479 N N . ALA A 1 194 ? 19.379 -1.188 -37.964 1.00 90.06 194 ALA A N 1
ATOM 1480 C CA . ALA A 1 194 ? 18.584 -2.407 -37.826 1.00 90.06 194 ALA A CA 1
ATOM 1481 C C . ALA A 1 194 ? 18.576 -2.939 -36.382 1.00 90.06 194 ALA A C 1
ATOM 1483 O O . ALA A 1 194 ? 17.526 -3.335 -35.886 1.00 90.06 194 ALA A O 1
ATOM 1484 N N . VAL A 1 195 ? 19.719 -2.905 -35.684 1.00 87.81 195 VAL A N 1
ATOM 1485 C CA . VAL A 1 195 ? 19.797 -3.294 -34.264 1.00 87.81 195 VAL A CA 1
ATOM 1486 C C . VAL A 1 195 ? 19.000 -2.337 -33.379 1.00 87.81 195 VAL A C 1
ATOM 1488 O O . VAL A 1 195 ? 18.290 -2.799 -32.493 1.00 87.81 195 VAL A O 1
ATOM 1491 N N . MET A 1 196 ? 19.077 -1.025 -33.625 1.00 85.25 196 MET A N 1
ATOM 1492 C CA . MET A 1 196 ? 18.279 -0.039 -32.887 1.00 85.25 196 MET A CA 1
ATOM 1493 C C . MET A 1 196 ? 16.776 -0.236 -33.107 1.00 85.25 196 MET A C 1
ATOM 1495 O O . MET A 1 196 ? 16.037 -0.252 -32.136 1.00 85.25 196 MET A O 1
ATOM 1499 N N . SER A 1 197 ? 16.334 -0.456 -34.348 1.00 88.94 197 SER A N 1
ATOM 1500 C CA . SER A 1 197 ? 14.920 -0.715 -34.656 1.00 88.94 197 SER A CA 1
ATOM 1501 C C . SER A 1 197 ? 14.422 -2.016 -34.016 1.00 88.94 197 SER A C 1
ATOM 1503 O O . SER A 1 197 ? 13.380 -2.016 -33.373 1.00 88.94 197 SER A O 1
ATOM 1505 N N . ALA A 1 198 ? 15.189 -3.109 -34.108 1.00 87.25 198 ALA A N 1
ATOM 1506 C CA . ALA A 1 198 ? 14.836 -4.365 -33.442 1.00 87.25 198 ALA A CA 1
ATOM 1507 C C . ALA A 1 198 ? 14.809 -4.224 -31.912 1.00 87.25 198 ALA A C 1
ATOM 1509 O O . ALA A 1 198 ? 14.045 -4.908 -31.229 1.00 87.25 198 ALA A O 1
ATOM 1510 N N . TRP A 1 199 ? 15.653 -3.348 -31.363 1.00 89.31 199 TRP A N 1
ATOM 1511 C CA . TRP A 1 199 ? 15.606 -3.015 -29.952 1.00 89.31 199 TRP A CA 1
ATOM 1512 C C . TRP A 1 199 ? 14.364 -2.202 -29.583 1.00 89.31 199 TRP A C 1
ATOM 1514 O O . TRP A 1 199 ? 13.759 -2.515 -28.566 1.00 89.31 199 TRP A O 1
ATOM 1524 N N . GLU A 1 200 ? 13.979 -1.199 -30.374 1.00 89.12 200 GLU A N 1
ATOM 1525 C CA . GLU A 1 200 ? 12.754 -0.418 -30.148 1.00 89.12 200 GLU A CA 1
ATOM 1526 C C . GLU A 1 200 ? 11.533 -1.348 -30.087 1.00 89.12 200 GLU A C 1
ATOM 1528 O O . GLU A 1 200 ? 10.793 -1.316 -29.105 1.00 89.12 200 GLU A O 1
ATOM 1533 N N . ASP A 1 201 ? 11.410 -2.281 -31.037 1.00 88.19 201 ASP A N 1
ATOM 1534 C CA . ASP A 1 201 ? 10.347 -3.295 -31.035 1.00 88.19 201 ASP A CA 1
ATOM 1535 C C . ASP A 1 201 ? 10.397 -4.192 -29.781 1.00 88.19 201 ASP A C 1
ATOM 1537 O O . ASP A 1 201 ? 9.371 -4.495 -29.162 1.00 88.19 201 ASP A O 1
ATOM 1541 N N . ALA A 1 202 ? 11.596 -4.627 -29.372 1.00 86.12 202 ALA A N 1
ATOM 1542 C CA . ALA A 1 202 ? 11.779 -5.442 -28.172 1.00 86.12 202 ALA A CA 1
ATOM 1543 C C . ALA A 1 202 ? 11.485 -4.662 -26.879 1.00 86.12 202 ALA A C 1
ATOM 1545 O O . ALA A 1 202 ? 10.969 -5.239 -25.919 1.00 86.12 202 ALA A O 1
ATOM 1546 N N . ALA A 1 203 ? 11.801 -3.367 -26.845 1.00 86.62 203 ALA A N 1
ATOM 1547 C CA . ALA A 1 203 ? 11.507 -2.470 -25.739 1.00 86.62 203 ALA A CA 1
ATOM 1548 C C . ALA A 1 203 ? 9.997 -2.237 -25.622 1.00 86.62 203 ALA A C 1
ATOM 1550 O O . ALA A 1 203 ? 9.457 -2.357 -24.524 1.00 86.62 203 ALA A O 1
ATOM 1551 N N . ASP A 1 204 ? 9.299 -2.014 -26.735 1.00 88.44 204 ASP A N 1
ATOM 1552 C CA . ASP A 1 204 ? 7.841 -1.883 -26.761 1.00 88.44 204 ASP A CA 1
ATOM 1553 C C . ASP A 1 204 ? 7.149 -3.174 -26.303 1.00 88.44 204 ASP A C 1
ATOM 1555 O O . ASP A 1 204 ? 6.262 -3.140 -25.444 1.00 88.44 204 ASP A O 1
ATOM 1559 N N . ALA A 1 205 ? 7.603 -4.335 -26.790 1.00 88.25 205 ALA A N 1
ATOM 1560 C CA . ALA A 1 205 ? 7.099 -5.632 -26.341 1.00 88.25 205 ALA A CA 1
ATOM 1561 C C . ALA A 1 205 ? 7.360 -5.869 -24.841 1.00 88.25 205 ALA A C 1
ATOM 1563 O O . ALA A 1 205 ? 6.500 -6.385 -24.122 1.00 88.25 205 ALA A O 1
ATOM 1564 N N . HIS A 1 206 ? 8.535 -5.470 -24.349 1.00 87.69 206 HIS A N 1
ATOM 1565 C CA . HIS A 1 206 ? 8.877 -5.539 -22.932 1.00 87.69 206 HIS A CA 1
ATOM 1566 C C . HIS A 1 206 ? 7.971 -4.633 -22.085 1.00 87.69 206 HIS A C 1
ATOM 1568 O O . HIS A 1 206 ? 7.460 -5.086 -21.059 1.00 87.69 206 HIS A O 1
ATOM 1574 N N . LEU A 1 207 ? 7.724 -3.394 -22.523 1.00 88.31 207 LEU A N 1
ATOM 1575 C CA . LEU A 1 207 ? 6.834 -2.450 -21.846 1.00 88.31 207 LEU A CA 1
ATOM 1576 C C . LEU A 1 207 ? 5.392 -2.962 -21.797 1.00 88.31 207 LEU A C 1
ATOM 1578 O O . LEU A 1 207 ? 4.742 -2.837 -20.759 1.00 88.31 207 LEU A O 1
ATOM 1582 N N . GLU A 1 208 ? 4.885 -3.564 -22.875 1.00 90.75 208 GLU A N 1
ATOM 1583 C CA . GLU A 1 208 ? 3.534 -4.130 -22.858 1.00 90.75 208 GLU A CA 1
ATOM 1584 C C . GLU A 1 208 ? 3.433 -5.336 -21.919 1.00 90.75 208 GLU A C 1
ATOM 1586 O O . GLU A 1 208 ? 2.475 -5.438 -21.152 1.00 90.75 208 GLU A O 1
ATOM 1591 N N . ARG A 1 209 ? 4.449 -6.208 -21.888 1.00 90.44 209 ARG A N 1
ATOM 1592 C CA . ARG A 1 209 ? 4.505 -7.312 -20.918 1.00 90.44 209 ARG A CA 1
ATOM 1593 C C . ARG A 1 209 ? 4.565 -6.805 -19.475 1.00 90.44 209 ARG A C 1
ATOM 1595 O O . ARG A 1 209 ? 3.870 -7.344 -18.615 1.00 90.44 209 ARG A O 1
ATOM 1602 N N . ALA A 1 210 ? 5.356 -5.765 -19.208 1.00 89.56 210 ALA A N 1
ATOM 1603 C CA . ALA A 1 210 ? 5.427 -5.136 -17.891 1.00 89.56 210 ALA A CA 1
ATOM 1604 C C . ALA A 1 210 ? 4.056 -4.588 -17.463 1.00 89.56 210 ALA A C 1
ATOM 1606 O O . ALA A 1 210 ? 3.589 -4.889 -16.364 1.00 89.56 210 ALA A O 1
ATOM 1607 N N . ARG A 1 211 ? 3.358 -3.882 -18.365 1.00 90.12 211 ARG A N 1
ATOM 1608 C CA . ARG A 1 211 ? 1.985 -3.404 -18.134 1.00 90.12 211 ARG A CA 1
ATOM 1609 C C . ARG A 1 211 ? 1.000 -4.546 -17.900 1.00 90.12 211 ARG A C 1
ATOM 1611 O O . ARG A 1 211 ? 0.123 -4.410 -17.053 1.00 90.12 211 ARG A O 1
ATOM 1618 N N . ASP A 1 212 ? 1.115 -5.663 -18.618 1.00 92.00 212 ASP A N 1
ATOM 1619 C CA . ASP A 1 212 ? 0.243 -6.822 -18.391 1.00 92.00 212 ASP A CA 1
ATOM 1620 C C . ASP A 1 212 ? 0.436 -7.423 -16.999 1.00 92.00 212 ASP A C 1
ATOM 1622 O O . ASP A 1 212 ? -0.533 -7.667 -16.279 1.00 92.00 212 ASP A O 1
ATOM 1626 N N . CYS A 1 213 ? 1.689 -7.590 -16.584 1.00 91.88 213 CYS A N 1
ATOM 1627 C CA . CYS A 1 213 ? 2.028 -8.077 -15.253 1.00 91.88 213 CYS A CA 1
ATOM 1628 C C . CYS A 1 213 ? 1.549 -7.123 -14.152 1.00 91.88 213 CYS A C 1
ATOM 1630 O O . CYS A 1 213 ? 0.991 -7.571 -13.150 1.00 91.88 213 CYS A O 1
ATOM 1632 N N . GLU A 1 214 ? 1.679 -5.813 -14.365 1.00 90.62 214 GLU A N 1
ATOM 1633 C CA . GLU A 1 214 ? 1.137 -4.790 -13.470 1.00 90.62 214 GLU A CA 1
ATOM 1634 C C . GLU A 1 214 ? -0.391 -4.910 -13.336 1.00 90.62 214 GLU A C 1
ATOM 1636 O O . GLU A 1 214 ? -0.920 -4.974 -12.224 1.00 90.62 214 GLU A O 1
ATOM 1641 N N . ARG A 1 215 ? -1.114 -5.034 -14.460 1.00 91.12 215 ARG A N 1
ATOM 1642 C CA . ARG A 1 215 ? -2.574 -5.235 -14.462 1.00 91.12 215 ARG A CA 1
ATOM 1643 C C . ARG A 1 215 ? -2.978 -6.496 -13.699 1.00 91.12 215 ARG A C 1
ATOM 1645 O O . ARG A 1 215 ? -3.966 -6.460 -12.964 1.00 91.12 215 ARG A O 1
ATOM 1652 N N . ARG A 1 216 ? -2.231 -7.595 -13.845 1.00 93.00 216 ARG A N 1
ATOM 1653 C CA . ARG A 1 216 ? -2.474 -8.851 -13.112 1.00 93.00 216 ARG A CA 1
ATOM 1654 C C . ARG A 1 216 ? -2.252 -8.690 -11.615 1.00 93.00 216 ARG A C 1
ATOM 1656 O O . ARG A 1 216 ? -3.090 -9.143 -10.840 1.00 93.00 216 ARG A O 1
ATOM 1663 N N . ALA A 1 217 ? -1.175 -8.019 -11.212 1.00 91.44 217 ALA A N 1
ATOM 1664 C CA . ALA A 1 217 ? -0.904 -7.755 -9.805 1.00 91.44 217 ALA A CA 1
ATOM 1665 C C . ALA A 1 217 ? -2.022 -6.908 -9.176 1.00 91.44 217 ALA A C 1
ATOM 1667 O O . ALA A 1 217 ? -2.566 -7.271 -8.136 1.00 91.44 217 ALA A O 1
ATOM 1668 N N . LEU A 1 218 ? -2.455 -5.840 -9.854 1.00 90.31 218 LEU A N 1
ATOM 1669 C CA . LEU A 1 218 ? -3.589 -5.024 -9.407 1.00 90.31 218 LEU A CA 1
ATOM 1670 C C . LEU A 1 218 ? -4.898 -5.820 -9.349 1.00 90.31 218 LEU A C 1
ATOM 1672 O O . LEU A 1 218 ? -5.680 -5.650 -8.415 1.00 90.31 218 LEU A O 1
ATOM 1676 N N . ALA A 1 219 ? -5.145 -6.706 -10.317 1.00 92.50 219 ALA A N 1
ATOM 1677 C CA . ALA A 1 219 ? -6.301 -7.595 -10.282 1.00 92.50 219 ALA A CA 1
ATOM 1678 C C . ALA A 1 219 ? -6.255 -8.540 -9.068 1.00 92.50 219 ALA A C 1
ATOM 1680 O O . ALA A 1 219 ? -7.277 -8.720 -8.411 1.00 92.50 219 ALA A O 1
ATOM 1681 N N . GLY A 1 220 ? -5.080 -9.079 -8.728 1.00 93.12 220 GLY A N 1
ATOM 1682 C CA . GLY A 1 220 ? -4.872 -9.885 -7.525 1.00 93.12 220 GLY A CA 1
ATOM 1683 C C . GLY A 1 220 ? -5.128 -9.102 -6.234 1.00 93.12 220 GLY A C 1
ATOM 1684 O O . GLY A 1 220 ? -5.849 -9.577 -5.360 1.00 93.12 220 GLY A O 1
ATOM 1685 N N . VAL A 1 221 ? -4.632 -7.864 -6.140 1.00 92.12 221 VAL A N 1
ATOM 1686 C CA . VAL A 1 221 ? -4.913 -6.964 -5.006 1.00 92.12 221 VAL A CA 1
ATOM 1687 C C . VAL A 1 221 ? -6.418 -6.711 -4.852 1.00 92.12 221 VAL A C 1
ATOM 1689 O O . VAL A 1 221 ? -6.957 -6.856 -3.756 1.00 92.12 221 VAL A O 1
ATOM 1692 N N . ARG A 1 222 ? -7.125 -6.403 -5.947 1.00 92.50 222 ARG A N 1
ATOM 1693 C CA . ARG A 1 222 ? -8.585 -6.197 -5.934 1.00 92.50 222 ARG A CA 1
ATOM 1694 C C . ARG A 1 222 ? -9.370 -7.479 -5.638 1.00 92.50 222 ARG A C 1
ATOM 1696 O O . ARG A 1 222 ? -10.472 -7.404 -5.107 1.00 92.50 222 ARG A O 1
ATOM 1703 N N . ALA A 1 223 ? -8.834 -8.651 -5.977 1.00 94.94 223 ALA A N 1
ATOM 1704 C CA . ALA A 1 223 ? -9.453 -9.926 -5.624 1.00 94.94 223 ALA A CA 1
ATOM 1705 C C . ALA A 1 223 ? -9.418 -10.169 -4.107 1.00 94.94 223 ALA A C 1
ATOM 1707 O O . ALA A 1 223 ? -10.375 -10.707 -3.551 1.00 94.94 223 ALA A O 1
ATOM 1708 N N . VAL A 1 224 ? -8.348 -9.730 -3.433 1.00 94.44 224 VAL A N 1
ATOM 1709 C CA . VAL A 1 224 ? -8.277 -9.738 -1.966 1.00 94.44 224 VAL A CA 1
ATOM 1710 C C . VAL A 1 224 ? -9.208 -8.686 -1.378 1.00 94.44 224 VAL A C 1
ATOM 1712 O O . VAL A 1 224 ? -9.944 -8.990 -0.443 1.00 94.44 224 VAL A O 1
ATOM 1715 N N . ASP A 1 225 ? -9.206 -7.466 -1.915 1.00 93.94 225 ASP A N 1
ATOM 1716 C CA . ASP A 1 225 ? -10.036 -6.375 -1.408 1.00 93.94 225 ASP A CA 1
ATOM 1717 C C . ASP A 1 225 ? -10.807 -5.648 -2.527 1.00 93.94 225 ASP A C 1
ATOM 1719 O O . ASP A 1 225 ? -10.290 -4.708 -3.143 1.00 93.94 225 ASP A O 1
ATOM 1723 N N . PRO A 1 226 ? -12.066 -6.051 -2.790 1.00 93.56 226 PRO A N 1
ATOM 1724 C CA . PRO A 1 226 ? -12.870 -5.488 -3.876 1.00 93.56 226 PRO A CA 1
ATOM 1725 C C . PRO A 1 226 ? -13.250 -4.015 -3.700 1.00 93.56 226 PRO A C 1
ATOM 1727 O O . PRO A 1 226 ? -13.764 -3.403 -4.636 1.00 93.56 226 PRO A O 1
ATOM 1730 N N . THR A 1 227 ? -13.050 -3.435 -2.513 1.00 90.81 227 THR A N 1
ATOM 1731 C CA . THR A 1 227 ? -13.324 -2.010 -2.272 1.00 90.81 227 THR A CA 1
ATOM 1732 C C . THR A 1 227 ? -12.226 -1.104 -2.826 1.00 90.81 227 THR A C 1
ATOM 1734 O O . THR A 1 227 ? -12.419 0.114 -2.908 1.00 90.81 227 THR A O 1
ATOM 1737 N N . ILE A 1 228 ? -11.076 -1.672 -3.209 1.00 87.00 228 ILE A N 1
ATOM 1738 C CA . ILE A 1 228 ? -9.994 -0.940 -3.859 1.00 87.00 228 ILE A CA 1
ATOM 1739 C C . ILE A 1 228 ? -10.460 -0.526 -5.254 1.00 87.00 228 ILE A C 1
ATOM 1741 O O . ILE A 1 228 ? -10.507 -1.319 -6.195 1.00 87.00 228 ILE A O 1
ATOM 1745 N N . GLY A 1 229 ? -10.835 0.746 -5.366 1.00 79.19 229 GLY A N 1
ATOM 1746 C CA . GLY A 1 229 ? -11.273 1.348 -6.615 1.00 79.19 229 GLY A CA 1
ATOM 1747 C C . GLY A 1 229 ? -10.123 1.906 -7.465 1.00 79.19 229 GLY A C 1
ATOM 1748 O O . GLY A 1 229 ? -9.064 2.264 -6.930 1.00 79.19 229 GLY A O 1
ATOM 1749 N N . PRO A 1 230 ? -10.371 2.086 -8.776 1.00 67.38 230 PRO A N 1
ATOM 1750 C CA . PRO A 1 230 ? -9.449 2.767 -9.676 1.00 67.38 230 PRO A CA 1
ATOM 1751 C C . PRO A 1 230 ? -9.279 4.225 -9.226 1.00 67.38 230 PRO A C 1
ATOM 1753 O O . PRO A 1 230 ? -10.211 5.023 -9.315 1.00 67.38 230 PRO A O 1
ATOM 1756 N N . GLY A 1 231 ? -8.100 4.573 -8.703 1.00 59.41 231 GLY A N 1
ATOM 1757 C CA . GLY A 1 231 ? -7.727 5.962 -8.385 1.00 59.41 231 GLY A CA 1
ATOM 1758 C C . GLY A 1 231 ? -7.330 6.276 -6.937 1.00 59.41 231 GLY A C 1
ATOM 1759 O O . GLY A 1 231 ? -7.039 7.435 -6.654 1.00 59.41 231 GLY A O 1
ATOM 1760 N N . GLY A 1 232 ? -7.303 5.297 -6.024 1.00 63.75 232 GLY A N 1
ATOM 1761 C CA . GLY A 1 232 ? -6.922 5.527 -4.619 1.00 63.75 232 GLY A CA 1
ATOM 1762 C C . GLY A 1 232 ? -5.661 4.783 -4.182 1.00 63.75 232 GLY A C 1
ATOM 1763 O O . GLY A 1 232 ? -4.572 5.350 -4.127 1.00 63.75 232 GLY A O 1
ATOM 1764 N N . ALA A 1 233 ? -5.819 3.505 -3.839 1.00 63.53 233 ALA A N 1
ATOM 1765 C CA . ALA A 1 233 ? -4.735 2.687 -3.295 1.00 63.53 233 ALA A CA 1
ATOM 1766 C C . ALA A 1 233 ? -3.756 2.203 -4.373 1.00 63.53 233 ALA A C 1
ATOM 1768 O O . ALA A 1 233 ? -2.585 1.980 -4.089 1.00 63.53 233 ALA A O 1
ATOM 1769 N N . GLU A 1 234 ? -4.227 2.058 -5.614 1.00 68.81 234 GLU A N 1
ATOM 1770 C CA . GLU A 1 234 ? -3.455 1.482 -6.721 1.00 68.81 234 GLU A CA 1
ATOM 1771 C C . GLU A 1 234 ? -2.163 2.250 -6.968 1.00 68.81 234 GLU A C 1
ATOM 1773 O O . GLU A 1 234 ? -1.112 1.638 -7.093 1.00 68.81 234 GLU A O 1
ATOM 1778 N N . SER A 1 235 ? -2.203 3.585 -6.926 1.00 66.56 235 SER A N 1
ATOM 1779 C CA . SER A 1 235 ? -0.989 4.384 -7.082 1.00 66.56 235 SER A CA 1
ATOM 1780 C C . SER A 1 235 ? 0.011 4.151 -5.953 1.00 66.56 235 SER A C 1
ATOM 1782 O O . SER A 1 235 ? 1.200 4.199 -6.212 1.00 66.56 235 SER A O 1
ATOM 1784 N N . LEU A 1 236 ? -0.437 3.892 -4.719 1.00 71.12 236 LEU A N 1
ATOM 1785 C CA . LEU A 1 236 ? 0.472 3.638 -3.598 1.00 71.12 236 LEU A CA 1
ATOM 1786 C C . LEU A 1 236 ? 1.128 2.262 -3.720 1.00 71.12 236 LEU A C 1
ATOM 1788 O O . LEU A 1 236 ? 2.349 2.175 -3.607 1.00 71.12 236 LEU A O 1
ATOM 1792 N N . TRP A 1 237 ? 0.345 1.222 -4.028 1.00 76.50 237 TRP A N 1
ATOM 1793 C CA . TRP A 1 237 ? 0.878 -0.118 -4.286 1.00 76.50 237 TRP A CA 1
ATOM 1794 C C . TRP A 1 237 ? 1.883 -0.086 -5.441 1.00 76.50 237 TRP A C 1
ATOM 1796 O O . TRP A 1 237 ? 3.016 -0.525 -5.271 1.00 76.50 237 TRP A O 1
ATOM 1806 N N . LEU A 1 238 ? 1.537 0.550 -6.563 1.00 71.94 238 LEU A N 1
ATOM 1807 C CA . LEU A 1 238 ? 2.441 0.710 -7.705 1.00 71.94 238 LEU A CA 1
ATOM 1808 C C . LEU A 1 238 ? 3.688 1.536 -7.378 1.00 71.94 238 LEU A C 1
ATOM 1810 O O . LEU A 1 238 ? 4.788 1.140 -7.762 1.00 71.94 238 LEU A O 1
ATOM 1814 N N . GLU A 1 239 ? 3.547 2.647 -6.645 1.00 71.44 239 GLU A N 1
ATOM 1815 C CA . GLU A 1 239 ? 4.678 3.492 -6.237 1.00 71.44 239 GLU A CA 1
ATOM 1816 C C . GLU A 1 239 ? 5.760 2.660 -5.522 1.00 71.44 239 GLU A C 1
ATOM 1818 O O . GLU A 1 239 ? 6.939 2.876 -5.774 1.00 71.44 239 GLU A O 1
ATOM 1823 N N . ALA A 1 240 ? 5.403 1.638 -4.736 1.00 59.84 240 ALA A N 1
ATOM 1824 C CA . ALA A 1 240 ? 6.382 0.772 -4.069 1.00 59.84 240 ALA A CA 1
ATOM 1825 C C . ALA A 1 240 ? 7.217 -0.142 -4.979 1.00 59.84 240 ALA A C 1
ATOM 1827 O O . ALA A 1 240 ? 8.304 -0.572 -4.584 1.00 59.84 240 ALA A O 1
ATOM 1828 N N . VAL A 1 241 ? 6.717 -0.504 -6.161 1.00 58.97 241 VAL A N 1
ATOM 1829 C CA . VAL A 1 241 ? 7.504 -1.304 -7.116 1.00 58.97 241 VAL A CA 1
ATOM 1830 C C . VAL A 1 241 ? 8.566 -0.437 -7.779 1.00 58.97 241 VAL A C 1
ATOM 1832 O O . VAL A 1 241 ? 9.681 -0.908 -8.012 1.00 58.97 241 VAL A O 1
ATOM 1835 N N . TYR A 1 242 ? 8.232 0.830 -8.027 1.00 63.09 242 TYR A N 1
ATOM 1836 C CA . TYR A 1 242 ? 9.078 1.766 -8.758 1.00 63.09 242 TYR A CA 1
ATOM 1837 C C . TYR A 1 242 ? 9.963 2.647 -7.861 1.00 63.09 242 TYR A C 1
ATOM 1839 O O . TYR A 1 242 ? 10.925 3.227 -8.368 1.00 63.09 242 TYR A O 1
ATOM 1847 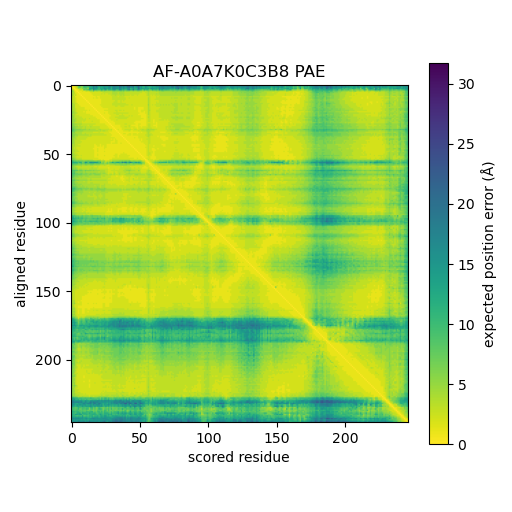N N . ASP A 1 243 ? 9.694 2.733 -6.552 1.00 61.03 243 ASP A N 1
ATOM 1848 C CA . ASP A 1 243 ? 10.556 3.430 -5.588 1.00 61.03 243 ASP A CA 1
ATOM 1849 C C . ASP A 1 243 ? 11.861 2.634 -5.405 1.00 61.03 243 ASP A C 1
ATOM 1851 O O . ASP A 1 243 ? 11.960 1.691 -4.613 1.00 61.03 243 ASP A O 1
ATOM 1855 N N . ARG A 1 244 ? 12.871 2.960 -6.223 1.00 53.34 244 ARG A N 1
ATOM 1856 C CA . ARG A 1 244 ? 14.222 2.411 -6.074 1.00 53.34 244 ARG A CA 1
ATOM 1857 C C . ARG A 1 244 ? 14.811 2.947 -4.763 1.00 53.34 244 ARG A C 1
ATOM 1859 O O . ARG A 1 244 ? 14.679 4.140 -4.495 1.00 53.34 244 ARG A O 1
ATOM 1866 N N . PRO A 1 245 ? 15.490 2.112 -3.957 1.00 51.91 245 PRO A N 1
ATOM 1867 C CA . PRO A 1 245 ? 16.223 2.628 -2.811 1.00 51.91 245 PRO A CA 1
ATOM 1868 C C . PRO A 1 245 ? 17.312 3.561 -3.349 1.00 51.91 245 PRO A C 1
ATOM 1870 O O . PRO A 1 245 ? 18.165 3.117 -4.118 1.00 51.91 245 PRO A O 1
ATOM 1873 N N . CYS A 1 246 ? 17.227 4.848 -3.004 1.00 42.09 246 CYS A N 1
ATOM 1874 C CA . CYS A 1 246 ? 18.304 5.810 -3.228 1.00 42.09 246 CYS A CA 1
ATOM 1875 C C . CYS A 1 246 ? 19.565 5.417 -2.453 1.00 42.09 246 CYS A C 1
ATOM 1877 O O . CYS A 1 246 ? 19.419 4.931 -1.305 1.00 42.09 246 CYS A O 1
#

Sequence (246 aa):
MSMTTIEDRLHEAFTAPLDEVVDAERRCAFPADPVGSWDLPADDRAALLRWGLPTDIALRPAPQPGREPLLVPNLAGPQERRLASPGQRLYDLGRWGGSGATPRIGAVAGDGRVLAVRDRPVTAADLPLPLRGIYRDLYRPAVAYLNASVARFVEVAWRWSAAAGPLRELTEPPVPGTRAELLERHGSAERAAAVMSAWEDAADAHLERARDCERRALAGVRAVDPTIGPGGAESLWLEAVYDRPC

InterPro domains:
  IPR025851 SUKH-4 immunity protein [PF14435] (16-172)

Organism: NCBI:txid2585200

Nearest PDB structures (foldseek):
  6irw-assembly1_A  TM=2.649E-01  e=7.584E+00  Homo sapiens
  7met-assembly1_B  TM=3.036E-01  e=9.985E+00  Acinetobacter baumannii

Radius of gyration: 21.43 Å; Cα contacts (8 Å, |Δi|>4): 396; chains: 1; bounding box: 47×54×66 Å